Protein AF-0000000072287718 (afdb_homodimer)

Organism: Botryotinia fuckeliana (strain B05.10) (NCBI:txid332648)

Solvent-accessible surface area (backbone atoms only — not comparable to full-atom values): 17297 Å² total; per-residue (Å²): 125,79,60,79,65,53,86,58,70,44,76,49,76,48,61,24,37,40,43,53,68,58,64,73,67,54,82,69,90,56,57,77,85,40,38,37,75,44,53,31,34,44,82,78,57,66,29,34,33,38,36,44,34,65,40,42,79,43,76,41,54,32,36,38,43,50,22,68,64,34,40,34,38,42,48,35,29,39,71,37,45,47,89,37,48,47,69,42,90,62,14,73,76,39,35,41,75,29,60,56,93,84,52,44,49,35,39,29,16,33,69,66,63,24,22,49,46,35,33,41,52,57,39,44,86,75,65,41,81,69,51,65,86,58,38,34,26,34,37,26,50,54,28,33,65,90,62,58,79,85,70,55,34,41,22,34,36,66,26,57,81,60,98,126,82,60,80,66,55,86,58,70,45,77,49,76,48,60,23,38,40,43,52,65,58,64,72,67,53,81,70,91,59,57,78,85,41,40,38,75,43,52,31,34,43,84,78,58,65,30,35,33,39,37,43,33,65,40,43,78,42,78,40,54,32,35,38,43,50,21,68,64,35,41,33,39,41,48,35,28,38,70,37,46,47,90,38,48,45,69,42,91,61,15,72,76,42,36,41,74,28,64,57,93,85,51,45,49,36,39,29,15,35,68,64,62,26,22,50,47,36,32,41,53,58,40,47,87,76,64,42,81,68,49,64,88,58,36,35,26,34,38,25,49,52,29,34,62,90,62,56,82,84,70,55,33,43,22,35,38,67,26,57,80,62,97

Secondary structure (DSSP, 8-state):
-------S-EEEEEEEEEPPTHHHH------GGG-EEEEEE-SSSS-EEEEEESS-TTTSPEEEE-SHHHHHHT--EE--BGGGEEE-TTTTTTEEEE--TT--SEEEEETTT--EEEEE---HHHH-S--GGG-BEEEEGGGBTT--GGG--EEEE-HHHH-/-------S-EEEEEEEEEPPTHHHH------GGG-EEEEEE-SSSS-EEEEEESS-TTTSPEEEE-SHHHHHHT--EE--BGGGEEE-TTTTTTEEEE--TT--SEEEEETTT--EEEEE---HHHH-TT-GGG-BEEEEGGGBTT--GGG--EEEE-HHHH-

Sequence (326 aa):
MLPPAQAESKTVTHTYKPFSGEFFGRVEETSDEERTTHEGGCHCGAVTFTVTLKWPFPKYTVNSCTCSICTHNGYLLVYPMRQDVKFSGDSEENMGSYKWRHKVADHRFCKTCGSSIMIDLRRPEIFGETDPRKDMVGINVRNFKNIDLDALSYTYFDGKNLIMLPPAQAESKTVTHTYKPFSGEFFGRVEETSDEERTTHEGGCHCGAVTFTVTLKWPFPKYTVNSCTCSICTHNGYLLVYPMRQDVKFSGDSEENMGSYKWRHKVADHRFCKTCGSSIMIDLRRPEIFGETDPRKDMVGINVRNFKNIDLDALSYTYFDGKNLI

Structure (mmCIF, N/CA/C/O backbone):
data_AF-0000000072287718-model_v1
#
loop_
_entity.id
_entity.type
_entity.pdbx_description
1 polymer 'CENP-V/GFA domain-containing protein'
#
loop_
_atom_site.group_PDB
_atom_site.id
_atom_site.type_symbol
_atom_site.label_atom_id
_atom_site.label_alt_id
_atom_site.label_comp_id
_atom_site.label_asym_id
_atom_site.label_entity_id
_atom_site.label_seq_id
_atom_site.pdbx_PDB_ins_code
_atom_site.Cartn_x
_atom_site.Cartn_y
_atom_site.Cartn_z
_atom_site.occupancy
_atom_site.B_iso_or_equiv
_atom_site.auth_seq_id
_atom_site.auth_comp_id
_atom_site.auth_asym_id
_atom_site.auth_atom_id
_atom_site.pdbx_PDB_model_num
ATOM 1 N N . MET A 1 1 ? -19.531 18.672 3.395 1 34.91 1 MET A N 1
ATOM 2 C CA . MET A 1 1 ? -19.812 18.281 4.773 1 34.91 1 MET A CA 1
ATOM 3 C C . MET A 1 1 ? -18.953 17.094 5.188 1 34.91 1 MET A C 1
ATOM 5 O O . MET A 1 1 ? -18.75 16.172 4.391 1 34.91 1 MET A O 1
ATOM 9 N N . LEU A 1 2 ? -18.188 17.359 6.203 1 45.94 2 LEU A N 1
ATOM 10 C CA . LEU A 1 2 ? -17.359 16.25 6.688 1 45.94 2 LEU A CA 1
ATOM 11 C C . LEU A 1 2 ? -18.219 15.023 6.984 1 45.94 2 LEU A C 1
ATOM 13 O O . LEU A 1 2 ? -19.344 15.148 7.465 1 45.94 2 LEU A O 1
ATOM 17 N N . PRO A 1 3 ? -17.969 13.977 6.379 1 51.38 3 PRO A N 1
ATOM 18 C CA . PRO A 1 3 ? -18.797 12.805 6.617 1 51.38 3 PRO A CA 1
ATOM 19 C C . PRO A 1 3 ? -19.062 12.547 8.102 1 51.38 3 PRO A C 1
ATOM 21 O O . PRO A 1 3 ? -18.266 12.969 8.945 1 51.38 3 PRO A O 1
ATOM 24 N N . PRO A 1 4 ? -20.297 12.117 8.375 1 51.38 4 PRO A N 1
ATOM 25 C CA . PRO A 1 4 ? -20.625 11.805 9.766 1 51.38 4 PRO A CA 1
ATOM 26 C C . PRO A 1 4 ? -19.578 10.93 10.445 1 51.38 4 PRO A C 1
ATOM 28 O O . PRO A 1 4 ? -18.906 10.133 9.773 1 51.38 4 PRO A O 1
ATOM 31 N N . ALA A 1 5 ? -19.25 11.359 11.703 1 54.03 5 ALA A N 1
ATOM 32 C CA . ALA A 1 5 ? -18.281 10.703 12.586 1 54.03 5 ALA A CA 1
ATOM 33 C C . ALA A 1 5 ? -18.594 9.211 12.719 1 54.03 5 ALA A C 1
ATOM 35 O O . ALA A 1 5 ? -19.75 8.82 12.836 1 54.03 5 ALA A O 1
ATOM 36 N N . GLN A 1 6 ? -17.828 8.297 12.227 1 61.12 6 GLN A N 1
ATOM 37 C CA . GLN A 1 6 ? -17.969 6.875 12.539 1 61.12 6 GLN A CA 1
ATOM 38 C C . GLN A 1 6 ? -17.969 6.641 14.047 1 61.12 6 GLN A C 1
ATOM 40 O O . GLN A 1 6 ? -17.141 7.203 14.766 1 61.12 6 GLN A O 1
ATOM 45 N N . ALA A 1 7 ? -19.047 6.16 14.648 1 60.97 7 ALA A N 1
ATOM 46 C CA . ALA A 1 7 ? -19.312 6.148 16.078 1 60.97 7 ALA A CA 1
ATOM 47 C C . ALA A 1 7 ? -18.625 4.969 16.766 1 60.97 7 ALA A C 1
ATOM 49 O O . ALA A 1 7 ? -18.375 5.004 17.969 1 60.97 7 ALA A O 1
ATOM 50 N N . GLU A 1 8 ? -18.297 3.949 15.961 1 74.88 8 GLU A N 1
ATOM 51 C CA . GLU A 1 8 ? -17.906 2.809 16.781 1 74.88 8 GLU A CA 1
ATOM 52 C C . GLU A 1 8 ? -16.516 2.316 16.406 1 74.88 8 GLU A C 1
ATOM 54 O O . GLU A 1 8 ? -16.094 2.451 15.258 1 74.88 8 GLU A O 1
ATOM 59 N N . SER A 1 9 ? -15.898 1.774 17.453 1 79.19 9 SER A N 1
ATOM 60 C CA . SER A 1 9 ? -14.594 1.151 17.266 1 79.19 9 SER A CA 1
ATOM 61 C C . SER A 1 9 ? -14.719 -0.202 16.578 1 79.19 9 SER A C 1
ATOM 63 O O . SER A 1 9 ? -15.773 -0.834 16.625 1 79.19 9 SER A O 1
ATOM 65 N N . LYS A 1 10 ? -13.742 -0.471 15.766 1 79.62 10 LYS A N 1
ATOM 66 C CA . LYS A 1 10 ? -13.664 -1.759 15.086 1 79.62 10 LYS A CA 1
ATOM 67 C C . LYS A 1 10 ? -12.398 -2.512 15.477 1 79.62 10 LYS A C 1
ATOM 69 O O . LYS A 1 10 ? -11.32 -1.919 15.57 1 79.62 10 LYS A O 1
ATOM 74 N N . THR A 1 11 ? -12.617 -3.807 15.859 1 82.62 11 THR A N 1
ATOM 75 C CA . THR A 1 11 ? -11.461 -4.637 16.172 1 82.62 11 THR A CA 1
ATOM 76 C C . THR A 1 11 ? -11.25 -5.699 15.094 1 82.62 11 THR A C 1
ATOM 78 O O . THR A 1 11 ? -12.188 -6.418 14.734 1 82.62 11 THR A O 1
ATOM 81 N N . VAL A 1 12 ? -10.039 -5.637 14.531 1 79.25 12 VAL A N 1
ATOM 82 C CA . VAL A 1 12 ? -9.68 -6.598 13.5 1 79.25 12 VAL A CA 1
ATOM 83 C C . VAL A 1 12 ? -8.547 -7.492 14 1 79.25 12 VAL A C 1
ATOM 85 O O . VAL A 1 12 ? -7.523 -7 14.477 1 79.25 12 VAL A O 1
ATOM 88 N N . THR A 1 13 ? -8.82 -8.812 13.977 1 82.38 13 THR A N 1
ATOM 89 C CA . THR A 1 13 ? -7.812 -9.789 14.359 1 82.38 13 THR A CA 1
ATOM 90 C C . THR A 1 13 ? -7.453 -10.695 13.18 1 82.38 13 THR A C 1
ATOM 92 O O . THR A 1 13 ? -8.336 -11.266 12.547 1 82.38 13 THR A O 1
ATOM 95 N N . HIS A 1 14 ? -6.176 -10.609 12.859 1 80.69 14 HIS A N 1
ATOM 96 C CA . HIS A 1 14 ? -5.68 -11.539 11.844 1 80.69 14 HIS A CA 1
ATOM 97 C C . HIS A 1 14 ? -4.645 -12.492 12.43 1 80.69 14 HIS A C 1
ATOM 99 O O . HIS A 1 14 ? -3.754 -12.07 13.172 1 80.69 14 HIS A O 1
ATOM 105 N N . THR A 1 15 ? -4.855 -13.727 12.133 1 83.94 15 THR A N 1
ATOM 106 C CA . THR A 1 15 ? -3.84 -14.727 12.43 1 83.94 15 THR A CA 1
ATOM 107 C C . THR A 1 15 ? -3.064 -15.102 11.172 1 83.94 15 THR A C 1
ATOM 109 O O . THR A 1 15 ? -3.656 -15.508 10.172 1 83.94 15 THR A O 1
ATOM 112 N N . TYR A 1 16 ? -1.811 -14.883 11.305 1 84.62 16 TYR A N 1
ATOM 113 C CA . TYR A 1 16 ? -0.929 -15.172 10.18 1 84.62 16 TYR A CA 1
ATOM 114 C C . TYR A 1 16 ? -0.222 -16.5 10.367 1 84.62 16 TYR A C 1
ATOM 116 O O . TYR A 1 16 ? 0.415 -16.734 11.398 1 84.62 16 TYR A O 1
ATOM 124 N N . LYS A 1 17 ? -0.341 -17.328 9.367 1 81.81 17 LYS A N 1
ATOM 125 C CA . LYS A 1 17 ? 0.474 -18.547 9.312 1 81.81 17 LYS A CA 1
ATOM 126 C C . LYS A 1 17 ? 1.801 -18.281 8.609 1 81.81 17 LYS A C 1
ATOM 128 O O . LYS A 1 17 ? 1.906 -17.359 7.793 1 81.81 17 LYS A O 1
ATOM 133 N N . PRO A 1 18 ? 2.797 -19 9.062 1 81.69 18 PRO A N 1
ATOM 134 C CA . PRO A 1 18 ? 4.062 -18.828 8.352 1 81.69 18 PRO A CA 1
ATOM 135 C C . PRO A 1 18 ? 3.957 -19.156 6.863 1 81.69 18 PRO A C 1
ATOM 137 O O . PRO A 1 18 ? 3.258 -20.094 6.488 1 81.69 18 PRO A O 1
ATOM 140 N N . PHE A 1 19 ? 4.547 -18.234 6.18 1 81.44 19 PHE A N 1
ATOM 141 C CA . PHE A 1 19 ? 4.621 -18.516 4.75 1 81.44 19 PHE A CA 1
ATOM 142 C C . PHE A 1 19 ? 5.598 -19.641 4.465 1 81.44 19 PHE A C 1
ATOM 144 O O . PHE A 1 19 ? 6.715 -19.656 4.988 1 81.44 19 PHE A O 1
ATOM 151 N N . SER A 1 20 ? 5.07 -20.672 3.836 1 70.44 20 SER A N 1
ATOM 152 C CA . SER A 1 20 ? 5.93 -21.812 3.523 1 70.44 20 SER A CA 1
ATOM 153 C C . SER A 1 20 ? 6.527 -21.688 2.127 1 70.44 20 SER A C 1
ATOM 155 O O . SER A 1 20 ? 5.809 -21.406 1.161 1 70.44 20 SER A O 1
ATOM 157 N N . GLY A 1 21 ? 7.809 -21.703 2.059 1 63.12 21 GLY A N 1
ATOM 158 C CA . GLY A 1 21 ? 8.484 -21.734 0.771 1 63.12 21 GLY A CA 1
ATOM 159 C C . GLY A 1 21 ? 7.965 -22.828 -0.142 1 63.12 21 GLY A C 1
ATOM 160 O O . GLY A 1 21 ? 8.156 -22.781 -1.358 1 63.12 21 GLY A O 1
ATOM 161 N N . GLU A 1 22 ? 7.383 -23.859 0.525 1 60.88 22 GLU A N 1
ATOM 162 C CA . GLU A 1 22 ? 6.82 -24.953 -0.259 1 60.88 22 GLU A CA 1
ATOM 163 C C . GLU A 1 22 ? 5.723 -24.453 -1.197 1 60.88 22 GLU A C 1
ATOM 165 O O . GLU A 1 22 ? 5.422 -25.094 -2.205 1 60.88 22 GLU A O 1
ATOM 170 N N . PHE A 1 23 ? 5.309 -23.297 -0.875 1 63 23 PHE A N 1
ATOM 171 C CA . PHE A 1 23 ? 4.289 -22.688 -1.725 1 63 23 PHE A CA 1
ATOM 172 C C . PHE A 1 23 ? 4.797 -22.547 -3.154 1 63 23 PHE A C 1
ATOM 174 O O . PHE A 1 23 ? 4.047 -22.75 -4.109 1 63 23 PHE A O 1
ATOM 181 N N . PHE A 1 24 ? 6.035 -22.188 -3.25 1 64.31 24 PHE A N 1
ATOM 182 C CA . PHE A 1 24 ? 6.609 -21.969 -4.574 1 64.31 24 PHE A CA 1
ATOM 183 C C . PHE A 1 24 ? 7.035 -23.297 -5.191 1 64.31 24 PHE A C 1
ATOM 185 O O . PHE A 1 24 ? 7.27 -23.391 -6.398 1 64.31 24 PHE A O 1
ATOM 192 N N . GLY A 1 25 ? 7.137 -24.266 -4.332 1 58.22 25 GLY A N 1
ATOM 193 C CA . GLY A 1 25 ? 7.699 -25.516 -4.816 1 58.22 25 GLY A CA 1
ATOM 194 C C . GLY A 1 25 ? 6.641 -26.547 -5.199 1 58.22 25 GLY A C 1
ATOM 195 O O . GLY A 1 25 ? 6.934 -27.531 -5.883 1 58.22 25 GLY A O 1
ATOM 196 N N . ARG A 1 26 ? 5.445 -26.406 -4.676 1 56.19 26 ARG A N 1
ATOM 197 C CA . ARG A 1 26 ? 4.5 -27.484 -4.914 1 56.19 26 ARG A CA 1
ATOM 198 C C . ARG A 1 26 ? 3.43 -27.078 -5.918 1 56.19 26 ARG A C 1
ATOM 200 O O . ARG A 1 26 ? 2.746 -26.062 -5.723 1 56.19 26 ARG A O 1
ATOM 207 N N . VAL A 1 27 ? 3.635 -27.609 -7.137 1 57.69 27 VAL A N 1
ATOM 208 C CA . VAL A 1 27 ? 2.537 -27.484 -8.094 1 57.69 27 VAL A CA 1
ATOM 209 C C . VAL A 1 27 ? 1.391 -28.406 -7.676 1 57.69 27 VAL A C 1
ATOM 211 O O . VAL A 1 27 ? 1.556 -29.625 -7.617 1 57.69 27 VAL A O 1
ATOM 214 N N . GLU A 1 28 ? 0.503 -27.922 -6.922 1 60.56 28 GLU A N 1
ATOM 215 C CA . GLU A 1 28 ? -0.659 -28.734 -6.59 1 60.56 28 GLU A CA 1
ATOM 216 C C . GLU A 1 28 ? -1.701 -28.688 -7.707 1 60.56 28 GLU A C 1
ATOM 218 O O . GLU A 1 28 ? -1.986 -27.625 -8.258 1 60.56 28 GLU A O 1
ATOM 223 N N . GLU A 1 29 ? -1.98 -29.844 -8.211 1 68.25 29 GLU A N 1
ATOM 224 C CA . GLU A 1 29 ? -3.096 -29.938 -9.148 1 68.25 29 GLU A CA 1
ATOM 225 C C . GLU A 1 29 ? -4.422 -29.609 -8.469 1 68.25 29 GLU A C 1
ATOM 227 O O . GLU A 1 29 ? -4.707 -30.125 -7.383 1 68.25 29 GLU A O 1
ATOM 232 N N . THR A 1 30 ? -4.941 -28.484 -8.859 1 76.94 30 THR A N 1
ATOM 233 C CA . THR A 1 30 ? -6.242 -28.109 -8.312 1 76.94 30 THR A CA 1
ATOM 234 C C . THR A 1 30 ? -7.336 -28.297 -9.359 1 76.94 30 THR A C 1
ATOM 236 O O . THR A 1 30 ? -7.09 -28.125 -10.562 1 76.94 30 THR A O 1
ATOM 239 N N . SER A 1 31 ? -8.492 -28.828 -8.922 1 82.38 31 SER A N 1
ATOM 240 C CA . SER A 1 31 ? -9.617 -29.047 -9.82 1 82.38 31 SER A CA 1
ATOM 241 C C . SER A 1 31 ? -10.117 -27.719 -10.406 1 82.38 31 SER A C 1
ATOM 243 O O . SER A 1 31 ? -9.961 -26.672 -9.789 1 82.38 31 SER A O 1
ATOM 245 N N . ASP A 1 32 ? -10.625 -27.844 -11.594 1 85.38 32 ASP A N 1
ATOM 246 C CA . ASP A 1 32 ? -11.195 -26.688 -12.266 1 85.38 32 ASP A CA 1
ATOM 247 C C . ASP A 1 32 ? -12.297 -26.047 -11.422 1 85.38 32 ASP A C 1
ATOM 249 O O . ASP A 1 32 ? -12.477 -24.828 -11.445 1 85.38 32 ASP A O 1
ATOM 253 N N . GLU A 1 33 ? -12.938 -26.891 -10.609 1 87.56 33 GLU A N 1
ATOM 254 C CA . GLU A 1 33 ? -14.07 -26.422 -9.82 1 87.56 33 GLU A CA 1
ATOM 255 C C . GLU A 1 33 ? -13.609 -25.516 -8.68 1 87.56 33 GLU A C 1
ATOM 257 O O . GLU A 1 33 ? -14.367 -24.672 -8.211 1 87.56 33 GLU A O 1
ATOM 262 N N . GLU A 1 34 ? -12.398 -25.672 -8.328 1 91.62 34 GLU A N 1
ATOM 263 C CA . GLU A 1 34 ? -11.891 -24.906 -7.191 1 91.62 34 GLU A CA 1
ATOM 264 C C . GLU A 1 34 ? -11.266 -23.578 -7.645 1 91.62 34 GLU A C 1
ATOM 266 O O . GLU A 1 34 ? -11.039 -22.688 -6.832 1 91.62 34 GLU A O 1
ATOM 271 N N . ARG A 1 35 ? -11.047 -23.516 -8.898 1 94 35 ARG A N 1
ATOM 272 C CA . ARG A 1 35 ? -10.375 -22.312 -9.406 1 94 35 ARG A CA 1
ATOM 273 C C . ARG A 1 35 ? -11.336 -21.141 -9.492 1 94 35 ARG A C 1
ATOM 275 O O . ARG A 1 35 ? -12.523 -21.312 -9.758 1 94 35 ARG A O 1
ATOM 282 N N . THR A 1 36 ? -10.883 -19.953 -9.195 1 96.19 36 THR A N 1
ATOM 283 C CA . THR A 1 36 ? -11.68 -18.734 -9.281 1 96.19 36 THR A CA 1
ATOM 284 C C . THR A 1 36 ? -10.953 -17.656 -10.086 1 96.19 36 THR A C 1
ATOM 286 O O . THR A 1 36 ? -9.734 -17.5 -9.953 1 96.19 36 THR A O 1
ATOM 289 N N . THR A 1 37 ? -11.75 -17.031 -10.93 1 97.69 37 THR A N 1
ATOM 290 C CA . THR A 1 37 ? -11.195 -15.938 -11.734 1 97.69 37 THR A CA 1
ATOM 291 C C . THR A 1 37 ? -11.648 -14.586 -11.195 1 97.69 37 THR A C 1
ATOM 293 O O . THR A 1 37 ? -12.828 -14.398 -10.867 1 97.69 37 THR A O 1
ATOM 296 N N . HIS A 1 38 ? -10.719 -13.656 -11.078 1 98.5 38 HIS A N 1
ATOM 297 C CA . HIS A 1 38 ? -10.961 -12.32 -10.562 1 98.5 38 HIS A CA 1
ATOM 298 C C . HIS A 1 38 ? -10.547 -11.25 -11.57 1 98.5 38 HIS A C 1
ATOM 300 O O . HIS A 1 38 ? -9.555 -11.414 -12.273 1 98.5 38 HIS A O 1
ATOM 306 N N . GLU A 1 39 ? -11.344 -10.234 -11.609 1 98.75 39 GLU A N 1
ATOM 307 C CA . GLU A 1 39 ? -10.938 -9.023 -12.328 1 98.75 39 GLU A CA 1
ATOM 308 C C . GLU A 1 39 ? -10.211 -8.055 -11.406 1 98.75 39 GLU A C 1
ATOM 310 O O . GLU A 1 39 ? -10.484 -8.008 -10.203 1 98.75 39 GLU A O 1
ATOM 315 N N . GLY A 1 40 ? -9.289 -7.34 -12.055 1 98.75 40 GLY A N 1
ATOM 316 C CA . GLY A 1 40 ? -8.578 -6.328 -11.289 1 98.75 40 GLY A CA 1
ATOM 317 C C . GLY A 1 40 ? -7.934 -5.266 -12.156 1 98.75 40 GLY A C 1
ATOM 318 O O . GLY A 1 40 ? -8.07 -5.293 -13.383 1 98.75 40 GLY A O 1
ATOM 319 N N . GLY A 1 41 ? -7.27 -4.32 -11.461 1 98.75 41 GLY A N 1
ATOM 320 C CA . GLY A 1 41 ? -6.578 -3.221 -12.117 1 98.75 41 GLY A CA 1
ATOM 321 C C . GLY A 1 41 ? -6.184 -2.107 -11.164 1 98.75 41 GLY A C 1
ATOM 322 O O . GLY A 1 41 ? -6.586 -2.113 -10 1 98.75 41 GLY A O 1
ATOM 323 N N . CYS A 1 42 ? -5.402 -1.209 -11.742 1 98.69 42 CYS A N 1
ATOM 324 C CA . CYS A 1 42 ? -4.992 -0.058 -10.945 1 98.69 42 CYS A CA 1
ATOM 325 C C . CYS A 1 42 ? -6.168 0.884 -10.703 1 98.69 42 CYS A C 1
ATOM 327 O O . CYS A 1 42 ? -7.289 0.61 -11.141 1 98.69 42 CYS A O 1
ATOM 329 N N . HIS A 1 43 ? -5.965 1.975 -10.016 1 97.81 43 HIS A N 1
ATOM 330 C CA . HIS A 1 43 ? -7.043 2.877 -9.633 1 97.81 43 HIS A CA 1
ATOM 331 C C . HIS A 1 43 ? -7.539 3.68 -10.828 1 97.81 43 HIS A C 1
ATOM 333 O O . HIS A 1 43 ? -8.742 3.904 -10.977 1 97.81 43 HIS A O 1
ATOM 339 N N . CYS A 1 44 ? -6.656 4.16 -11.727 1 97.44 44 CYS A N 1
ATOM 340 C CA . CYS A 1 44 ? -7.02 5.07 -12.805 1 97.44 44 CYS A CA 1
ATOM 341 C C . CYS A 1 44 ? -7.586 4.305 -13.992 1 97.44 44 CYS A C 1
ATOM 343 O O . CYS A 1 44 ? -8.164 4.902 -14.906 1 97.44 44 CYS A O 1
ATOM 345 N N . GLY A 1 45 ? -7.344 3.039 -14.023 1 98 45 GLY A N 1
ATOM 346 C CA . GLY A 1 45 ? -7.895 2.229 -15.102 1 98 45 GLY A CA 1
ATOM 347 C C . GLY A 1 45 ? -6.914 1.99 -16.234 1 98 45 GLY A C 1
ATOM 348 O O . GLY A 1 45 ? -7.211 1.249 -17.172 1 98 45 GLY A O 1
ATOM 349 N N . ALA A 1 46 ? -5.723 2.523 -16.141 1 98.5 46 ALA A N 1
ATOM 350 C CA . ALA A 1 46 ? -4.727 2.346 -17.188 1 98.5 46 ALA A CA 1
ATOM 351 C C . ALA A 1 46 ? -4.195 0.917 -17.203 1 98.5 46 ALA A C 1
ATOM 353 O O . ALA A 1 46 ? -3.703 0.443 -18.234 1 98.5 46 ALA A O 1
ATOM 354 N N . VAL A 1 47 ? -4.234 0.216 -16.125 1 98.88 47 VAL A N 1
ATOM 355 C CA . VAL A 1 47 ? -3.846 -1.186 -16 1 98.88 47 VAL A CA 1
ATOM 356 C C . VAL A 1 47 ? -5.051 -2.021 -15.578 1 98.88 47 VAL A C 1
ATOM 358 O O . VAL A 1 47 ? -5.699 -1.721 -14.578 1 98.88 47 VAL A O 1
ATOM 361 N N . THR A 1 48 ? -5.379 -2.945 -16.359 1 98.88 48 THR A N 1
ATOM 362 C CA . THR A 1 48 ? -6.438 -3.896 -16.047 1 98.88 48 THR A CA 1
ATOM 363 C C . THR A 1 48 ? -5.992 -5.324 -16.328 1 98.88 48 THR A C 1
ATOM 365 O O . THR A 1 48 ? -5.18 -5.555 -17.234 1 98.88 48 THR A O 1
ATOM 368 N N . PHE A 1 49 ? -6.5 -6.27 -15.508 1 98.88 49 PHE A N 1
ATOM 369 C CA . PHE A 1 49 ? -6.113 -7.664 -15.695 1 98.88 49 PHE A CA 1
ATOM 370 C C . PHE A 1 49 ? -7.191 -8.602 -15.172 1 98.88 49 PHE A C 1
ATOM 372 O O . PHE A 1 49 ? -8.125 -8.164 -14.492 1 98.88 49 PHE A O 1
ATOM 379 N N . THR A 1 50 ? -7.109 -9.836 -15.602 1 98.81 50 THR A N 1
ATOM 380 C CA . THR A 1 50 ? -7.805 -10.961 -14.984 1 98.81 50 THR A CA 1
ATOM 381 C C . THR A 1 50 ? -6.809 -11.977 -14.43 1 98.81 50 THR A C 1
ATOM 383 O O . THR A 1 50 ? -5.723 -12.156 -14.992 1 98.81 50 THR A O 1
ATOM 386 N N . VAL A 1 51 ? -7.164 -12.594 -13.336 1 98.31 51 VAL A N 1
ATOM 387 C CA . VAL A 1 51 ? -6.297 -13.594 -12.719 1 98.31 51 VAL A CA 1
ATOM 388 C C . VAL A 1 51 ? -7.133 -14.781 -12.258 1 98.31 51 VAL A C 1
ATOM 390 O O . VAL A 1 51 ? -8.195 -14.609 -11.656 1 98.31 51 VAL A O 1
ATOM 393 N N . THR A 1 52 ? -6.617 -15.922 -12.586 1 96.88 52 THR A N 1
ATOM 394 C CA . THR A 1 52 ? -7.23 -17.156 -12.094 1 96.88 52 THR A CA 1
ATOM 395 C C . THR A 1 52 ? -6.391 -17.766 -10.977 1 96.88 52 THR A C 1
ATOM 397 O O . THR A 1 52 ? -5.211 -18.062 -11.164 1 96.88 52 THR A O 1
ATOM 400 N N . LEU A 1 53 ? -7.035 -17.953 -9.844 1 95.69 53 LEU A N 1
ATOM 401 C CA . LEU A 1 53 ? -6.391 -18.562 -8.688 1 95.69 53 LEU A CA 1
ATOM 402 C C . LEU A 1 53 ? -6.805 -20.031 -8.555 1 95.69 53 LEU A C 1
ATOM 404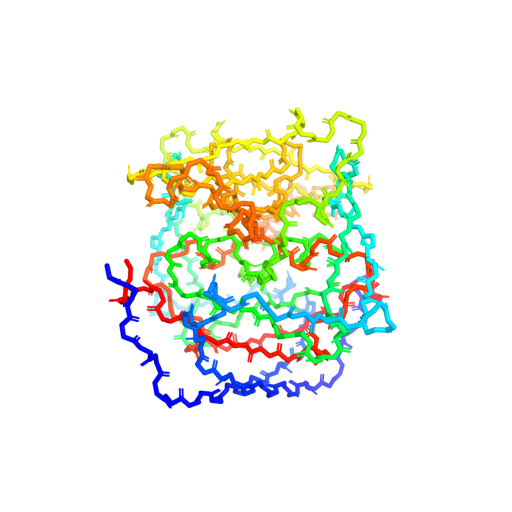 O O . LEU A 1 53 ? -7.934 -20.391 -8.891 1 95.69 53 LEU A O 1
ATOM 408 N N . LYS A 1 54 ? -5.945 -20.766 -7.957 1 91.5 54 LYS A N 1
ATOM 409 C CA . LYS A 1 54 ? -6.164 -22.203 -7.863 1 91.5 54 LYS A CA 1
ATOM 410 C C . LYS A 1 54 ? -7.199 -22.531 -6.793 1 91.5 54 LYS A C 1
ATOM 412 O O . LYS A 1 54 ? -7.754 -23.641 -6.777 1 91.5 54 LYS A O 1
ATOM 417 N N . TRP A 1 55 ? -7.441 -21.562 -5.844 1 92 55 TRP A N 1
ATOM 418 C CA . TRP A 1 55 ? -8.453 -21.703 -4.805 1 92 55 TRP A CA 1
ATOM 419 C C . TRP A 1 55 ? -9.219 -20.391 -4.621 1 92 55 TRP A C 1
ATOM 421 O O . TRP A 1 55 ? -8.711 -19.312 -4.957 1 92 55 TRP A O 1
ATOM 431 N N . PRO A 1 56 ? -10.453 -20.578 -4.051 1 94.69 56 PRO A N 1
ATOM 432 C CA . PRO A 1 56 ? -11.156 -19.344 -3.678 1 94.69 56 PRO A CA 1
ATOM 433 C C . PRO A 1 56 ? -10.633 -18.734 -2.377 1 94.69 56 PRO A C 1
ATOM 435 O O . PRO A 1 56 ? -10.008 -19.438 -1.572 1 94.69 56 PRO A O 1
ATOM 438 N N . PHE A 1 57 ? -10.883 -17.484 -2.275 1 94.88 57 PHE A N 1
ATOM 439 C CA . PHE A 1 57 ? -10.711 -16.891 -0.959 1 94.88 57 PHE A CA 1
ATOM 440 C C . PHE A 1 57 ? -11.781 -17.391 0.008 1 94.88 57 PHE A C 1
ATOM 442 O O . PHE A 1 57 ? -12.914 -17.641 -0.393 1 94.88 57 PHE A O 1
ATOM 449 N N . PRO A 1 58 ? -11.516 -17.625 1.274 1 94.44 58 PRO A N 1
ATOM 450 C CA . PRO A 1 58 ? -10.227 -17.375 1.92 1 94.44 58 PRO A CA 1
ATOM 451 C C . PRO A 1 58 ? -9.32 -18.594 1.932 1 94.44 58 PRO A C 1
ATOM 453 O O . PRO A 1 58 ? -8.281 -18.594 2.602 1 94.44 58 PRO A O 1
ATOM 456 N N . LYS A 1 59 ? -9.648 -19.609 1.23 1 91.19 59 LYS A N 1
ATOM 457 C CA . LYS A 1 59 ? -8.781 -20.781 1.152 1 91.19 59 LYS A CA 1
ATOM 458 C C . LYS A 1 59 ? -7.414 -20.422 0.584 1 91.19 59 LYS A C 1
ATOM 460 O O . LYS A 1 59 ? -6.387 -20.906 1.056 1 91.19 59 LYS A O 1
ATOM 465 N N . TYR A 1 60 ? -7.5 -19.625 -0.475 1 93.12 60 TYR A N 1
ATOM 466 C CA . TYR A 1 60 ? -6.238 -19.062 -0.945 1 93.12 60 TYR A CA 1
ATOM 467 C C . TYR A 1 60 ? -5.723 -18 0.019 1 93.12 60 TYR A C 1
ATOM 469 O O . TYR A 1 60 ? -6.336 -16.938 0.172 1 93.12 60 TYR A O 1
ATOM 477 N N . THR A 1 61 ? -4.598 -18.203 0.583 1 92.88 61 THR A N 1
ATOM 478 C CA . THR A 1 61 ? -4.07 -17.266 1.563 1 92.88 61 THR A CA 1
ATOM 479 C C . THR A 1 61 ? -3.312 -16.141 0.873 1 92.88 61 THR A C 1
ATOM 481 O O . THR A 1 61 ? -2.705 -16.344 -0.18 1 92.88 61 THR A O 1
ATOM 484 N N . VAL A 1 62 ? -3.377 -15.016 1.468 1 95.81 62 VAL A N 1
ATOM 485 C CA . VAL A 1 62 ? -2.695 -13.812 1 1 95.81 62 VAL A CA 1
ATOM 486 C C . VAL A 1 62 ? -1.453 -13.562 1.851 1 95.81 62 VAL A C 1
ATOM 488 O O . VAL A 1 62 ? -1.527 -13.547 3.082 1 95.81 62 VAL A O 1
ATOM 491 N N . ASN A 1 63 ? -0.375 -13.32 1.197 1 94.12 63 ASN A N 1
ATOM 492 C CA . ASN A 1 63 ? 0.881 -13.195 1.928 1 94.12 63 ASN A CA 1
ATOM 493 C C . ASN A 1 63 ? 1.2 -11.734 2.244 1 94.12 63 ASN A C 1
ATOM 495 O O . ASN A 1 63 ? 1.132 -10.875 1.363 1 94.12 63 ASN A O 1
ATOM 499 N N . SER A 1 64 ? 1.517 -11.523 3.479 1 94.06 64 SER A N 1
ATOM 500 C CA . SER A 1 64 ? 2.072 -10.258 3.945 1 94.06 64 SER A CA 1
ATOM 501 C C . SER A 1 64 ? 3.543 -10.406 4.316 1 94.06 64 SER A C 1
ATOM 503 O O . SER A 1 64 ? 3.879 -11.086 5.289 1 94.06 64 SER A O 1
ATOM 505 N N . CYS A 1 65 ? 4.363 -9.781 3.615 1 91.81 65 CYS A N 1
ATOM 506 C CA . CYS A 1 65 ? 5.805 -9.844 3.816 1 91.81 65 CYS A CA 1
ATOM 507 C C . CYS A 1 65 ? 6.324 -8.562 4.449 1 91.81 65 CYS A C 1
ATOM 509 O O . CYS A 1 65 ? 5.848 -7.469 4.125 1 91.81 65 CYS A O 1
ATOM 511 N N . THR A 1 66 ? 7.441 -8.641 5.23 1 90.38 66 THR A N 1
ATOM 512 C CA . THR A 1 66 ? 7.918 -7.457 5.938 1 90.38 66 THR A CA 1
ATOM 513 C C . THR A 1 66 ? 9.219 -6.941 5.32 1 90.38 66 THR A C 1
ATOM 515 O O . THR A 1 66 ? 9.914 -6.121 5.918 1 90.38 66 THR A O 1
ATOM 518 N N . CYS A 1 67 ? 9.57 -7.465 4.184 1 92.12 67 CYS A N 1
ATOM 519 C CA . CYS A 1 67 ? 10.758 -6.867 3.58 1 92.12 67 CYS A CA 1
ATOM 520 C C . CYS A 1 67 ? 10.5 -5.41 3.205 1 92.12 67 CYS A C 1
ATOM 522 O O . CYS A 1 67 ? 9.359 -4.953 3.209 1 92.12 67 CYS A O 1
ATOM 524 N N . SER A 1 68 ? 11.5 -4.68 2.926 1 93.94 68 SER A N 1
ATOM 525 C CA . SER A 1 68 ? 11.398 -3.23 2.777 1 93.94 68 SER A CA 1
ATOM 526 C C . SER A 1 68 ? 10.445 -2.857 1.647 1 93.94 68 SER A C 1
ATOM 528 O O . SER A 1 68 ? 9.523 -2.062 1.843 1 93.94 68 SER A O 1
ATOM 530 N N . ILE A 1 69 ? 10.555 -3.445 0.475 1 94.69 69 ILE A N 1
ATOM 531 C CA . ILE A 1 69 ? 9.75 -3.016 -0.665 1 94.69 69 ILE A CA 1
ATOM 532 C C . ILE A 1 69 ? 8.297 -3.432 -0.456 1 94.69 69 ILE A C 1
ATOM 534 O O . ILE A 1 69 ? 7.379 -2.715 -0.854 1 94.69 69 ILE A O 1
ATOM 538 N N . CYS A 1 70 ? 8.047 -4.551 0.172 1 95.56 70 CYS A N 1
ATOM 539 C CA . CYS A 1 70 ? 6.68 -4.965 0.458 1 95.56 70 CYS A CA 1
ATOM 540 C C . CYS A 1 70 ? 6.02 -4.012 1.447 1 95.56 70 CYS A C 1
ATOM 542 O O . CYS A 1 70 ? 4.824 -3.727 1.336 1 95.56 70 CYS A O 1
ATOM 544 N N . THR A 1 71 ? 6.836 -3.596 2.406 1 96.12 71 THR A N 1
ATOM 545 C CA . THR A 1 71 ? 6.32 -2.633 3.371 1 96.12 71 THR A CA 1
ATOM 546 C C . THR A 1 71 ? 6.012 -1.301 2.693 1 96.12 71 THR A C 1
ATOM 548 O O . THR A 1 71 ? 4.914 -0.761 2.844 1 96.12 71 THR A O 1
ATOM 551 N N . HIS A 1 72 ? 6.914 -0.79 1.893 1 97.69 72 HIS A N 1
ATOM 552 C CA . HIS A 1 72 ? 6.742 0.488 1.21 1 97.69 72 HIS A CA 1
ATOM 553 C C . HIS A 1 72 ? 5.512 0.473 0.312 1 97.69 72 HIS A C 1
ATOM 555 O O . HIS A 1 72 ? 4.73 1.429 0.302 1 97.69 72 HIS A O 1
ATOM 561 N N . ASN A 1 73 ? 5.328 -0.617 -0.378 1 97.5 73 ASN A N 1
ATOM 562 C CA . ASN A 1 73 ? 4.297 -0.639 -1.411 1 97.5 73 ASN A CA 1
ATOM 563 C C . ASN A 1 73 ? 2.988 -1.218 -0.884 1 97.5 73 ASN A C 1
ATOM 565 O O . ASN A 1 73 ? 1.994 -1.277 -1.609 1 97.5 73 ASN A O 1
ATOM 569 N N . GLY A 1 74 ? 2.996 -1.628 0.388 1 97.31 74 GLY A N 1
ATOM 570 C CA . GLY A 1 74 ? 1.783 -2.166 0.981 1 97.31 74 GLY A CA 1
ATOM 571 C C . GLY A 1 74 ? 1.297 -3.432 0.301 1 97.31 74 GLY A C 1
ATOM 572 O O . GLY A 1 74 ? 0.093 -3.617 0.11 1 97.31 74 GLY A O 1
ATOM 573 N N . TYR A 1 75 ? 2.188 -4.277 -0.017 1 97.81 75 TYR A N 1
ATOM 574 C CA . TYR A 1 75 ? 1.846 -5.48 -0.767 1 97.81 75 TYR A CA 1
ATOM 575 C C . TYR A 1 75 ? 1.03 -6.441 0.087 1 97.81 75 TYR A C 1
ATOM 577 O O . TYR A 1 75 ? 1.347 -6.664 1.259 1 97.81 75 TYR A O 1
ATOM 585 N N . LEU A 1 76 ? 0.023 -6.934 -0.47 1 97.88 76 LEU A N 1
ATOM 586 C CA . LEU A 1 76 ? -0.691 -8.156 -0.112 1 97.88 76 LEU A CA 1
ATOM 587 C C . LEU A 1 76 ? -0.788 -9.094 -1.307 1 97.88 76 LEU A C 1
ATOM 589 O O . LEU A 1 76 ? -1.537 -8.836 -2.25 1 97.88 76 LEU A O 1
ATOM 593 N N . LEU A 1 77 ? -0.057 -10.242 -1.206 1 96.94 77 LEU A N 1
ATOM 594 C CA . LEU A 1 77 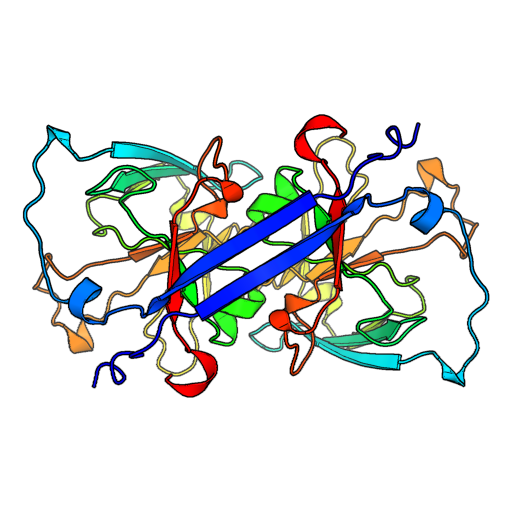? 0.277 -10.898 -2.467 1 96.94 77 LEU A CA 1
ATOM 595 C C . LEU A 1 77 ? -0.348 -12.289 -2.539 1 96.94 77 LEU A C 1
ATOM 597 O O . LEU A 1 77 ? -0.366 -13.016 -1.546 1 96.94 77 LEU A O 1
ATOM 601 N N . VAL A 1 78 ? -0.876 -12.594 -3.719 1 96.12 78 VAL A N 1
ATOM 602 C CA . VAL A 1 78 ? -1.109 -13.961 -4.164 1 96.12 78 VAL A CA 1
ATOM 603 C C . VAL A 1 78 ? -0.118 -14.32 -5.27 1 96.12 78 VAL A C 1
ATOM 605 O O . VAL A 1 78 ? 0.446 -13.438 -5.918 1 96.12 78 VAL A O 1
ATOM 608 N N . TYR A 1 79 ? 0.07 -15.648 -5.508 1 92.75 79 TYR A N 1
ATOM 609 C CA . TYR A 1 79 ? 1.144 -16.078 -6.398 1 92.75 79 TYR A CA 1
ATOM 610 C C . TYR A 1 79 ? 0.62 -17.031 -7.465 1 92.75 79 TYR A C 1
ATOM 612 O O . TYR A 1 79 ? 1.002 -18.203 -7.504 1 92.75 79 TYR A O 1
ATOM 620 N N . PRO A 1 80 ? -0.138 -16.531 -8.352 1 92.62 80 PRO A N 1
ATOM 621 C CA . PRO A 1 80 ? -0.554 -17.359 -9.492 1 92.62 80 PRO A CA 1
ATOM 622 C C . PRO A 1 80 ? 0.582 -17.609 -10.484 1 92.62 80 PRO A C 1
ATOM 624 O O . PRO A 1 80 ? 1.592 -16.906 -10.461 1 92.62 80 PRO A O 1
ATOM 627 N N . MET A 1 81 ? 0.369 -18.641 -11.273 1 89.12 81 MET A N 1
ATOM 628 C CA . MET A 1 81 ? 1.249 -18.797 -12.43 1 89.12 81 MET A CA 1
ATOM 629 C C . MET A 1 81 ? 1.073 -17.641 -13.398 1 89.12 81 MET A C 1
ATOM 631 O O . MET A 1 81 ? -0.039 -17.141 -13.594 1 89.12 81 MET A O 1
ATOM 635 N N . ARG A 1 82 ? 2.131 -17.312 -14.023 1 91.81 82 ARG A N 1
ATOM 636 C CA . ARG A 1 82 ? 2.096 -16.219 -14.992 1 91.81 82 ARG A CA 1
ATOM 637 C C . ARG A 1 82 ? 1.006 -16.453 -16.031 1 91.81 82 ARG A C 1
ATOM 639 O O . ARG A 1 82 ? 0.313 -15.508 -16.422 1 91.81 82 ARG A O 1
ATOM 646 N N . GLN A 1 83 ? 0.839 -17.672 -16.469 1 90.75 83 GLN A N 1
ATOM 647 C CA . GLN A 1 83 ? -0.12 -18 -17.531 1 90.75 83 GLN A CA 1
ATOM 648 C C . GLN A 1 83 ? -1.552 -17.75 -17.062 1 90.75 83 GLN A C 1
ATOM 650 O O . GLN A 1 83 ? -2.471 -17.672 -17.875 1 90.75 83 GLN A O 1
ATOM 655 N N . ASP A 1 84 ? -1.754 -17.672 -15.75 1 93.75 84 ASP A N 1
ATOM 656 C CA . ASP A 1 84 ? -3.092 -17.484 -15.195 1 93.75 84 ASP A CA 1
ATOM 657 C C . ASP A 1 84 ? -3.4 -16.016 -14.969 1 93.75 84 ASP A C 1
ATOM 659 O O . ASP A 1 84 ? -4.434 -15.664 -14.391 1 93.75 84 ASP A O 1
ATOM 663 N N . VAL A 1 85 ? -2.531 -15.156 -15.445 1 96.75 85 VAL A N 1
ATOM 664 C CA . VAL A 1 85 ? -2.721 -13.711 -15.375 1 96.75 85 VAL A CA 1
ATOM 665 C C . VAL A 1 85 ? -2.76 -13.133 -16.781 1 96.75 85 VAL A C 1
ATOM 667 O O . VAL A 1 85 ? -1.845 -13.352 -17.578 1 96.75 85 VAL A O 1
ATOM 670 N N . LYS A 1 86 ? -3.83 -12.391 -17.062 1 98.44 86 LYS A N 1
ATOM 671 C CA . LYS A 1 86 ? -3.982 -11.773 -18.375 1 98.44 86 LYS A CA 1
ATOM 672 C C . LYS A 1 86 ? -4.172 -10.266 -18.266 1 98.44 86 LYS A C 1
ATOM 674 O O . LYS A 1 86 ? -5.164 -9.797 -17.703 1 98.44 86 LYS A O 1
ATOM 679 N N . PHE A 1 87 ? -3.27 -9.547 -18.844 1 98.62 87 PHE A N 1
ATOM 680 C CA . PHE A 1 87 ? -3.377 -8.094 -18.891 1 98.62 87 PHE A CA 1
ATOM 681 C C . PHE A 1 87 ? -4.109 -7.641 -20.141 1 98.62 87 PHE A C 1
ATOM 683 O O . PHE A 1 87 ? -3.918 -8.211 -21.219 1 98.62 87 PHE A O 1
ATOM 690 N N . SER A 1 88 ? -4.801 -6.574 -20.016 1 98.25 88 SER A N 1
ATOM 691 C CA . SER A 1 88 ? -5.609 -6.09 -21.125 1 98.25 88 SER A CA 1
ATOM 692 C C . SER A 1 88 ? -4.926 -4.93 -21.844 1 98.25 88 SER A C 1
ATOM 694 O O . SER A 1 88 ? -4.23 -4.129 -21.219 1 98.25 88 SER A O 1
ATOM 696 N N . GLY A 1 89 ? -5.102 -4.926 -23.172 1 97.5 89 GLY A N 1
ATOM 697 C CA . GLY A 1 89 ? -4.672 -3.766 -23.938 1 97.5 89 GLY A CA 1
ATOM 698 C C . GLY A 1 89 ? -3.215 -3.406 -23.719 1 97.5 89 GLY A C 1
ATOM 699 O O . GLY A 1 89 ? -2.336 -4.266 -23.812 1 97.5 89 GLY A O 1
ATOM 700 N N . ASP A 1 90 ? -2.99 -2.062 -23.391 1 98 90 ASP A N 1
ATOM 701 C CA . ASP A 1 90 ? -1.646 -1.521 -23.203 1 98 90 ASP A CA 1
ATOM 702 C C . ASP A 1 90 ? -1.232 -1.552 -21.734 1 98 90 ASP A C 1
ATOM 704 O O . ASP A 1 90 ? -0.371 -0.778 -21.312 1 98 90 ASP A O 1
ATOM 708 N N . SER A 1 91 ? -1.83 -2.453 -20.984 1 98.62 91 SER A N 1
ATOM 709 C CA . SER A 1 91 ? -1.616 -2.484 -19.531 1 98.62 91 SER A CA 1
ATOM 710 C C . SER A 1 91 ? -0.142 -2.682 -19.203 1 98.62 91 SER A C 1
ATOM 712 O O . SER A 1 91 ? 0.397 -2 -18.328 1 98.62 91 SER A O 1
ATOM 714 N N . GLU A 1 92 ? 0.487 -3.564 -19.875 1 97.38 92 GLU A N 1
ATOM 715 C CA . GLU A 1 92 ? 1.888 -3.838 -19.562 1 97.38 92 GLU A CA 1
ATOM 716 C C . GLU A 1 92 ? 2.766 -2.627 -19.875 1 97.38 92 GLU A C 1
ATOM 718 O O . GLU A 1 92 ? 3.715 -2.344 -19.141 1 97.38 92 GLU A O 1
ATOM 723 N N . GLU A 1 93 ? 2.443 -1.876 -20.891 1 97.94 93 GLU A N 1
ATOM 724 C CA . GLU A 1 93 ? 3.191 -0.677 -21.266 1 97.94 93 GLU A CA 1
ATOM 725 C C . GLU A 1 93 ? 2.918 0.463 -20.281 1 97.94 93 GLU A C 1
ATOM 727 O O . GLU A 1 93 ? 3.752 1.354 -20.109 1 97.94 93 GLU A O 1
ATOM 732 N N . ASN A 1 94 ? 1.813 0.403 -19.672 1 98.62 94 ASN A N 1
ATOM 733 C CA . ASN A 1 94 ? 1.404 1.46 -18.75 1 98.62 94 ASN A CA 1
ATOM 734 C C . ASN A 1 94 ? 1.994 1.251 -17.359 1 98.62 94 ASN A C 1
ATOM 736 O O . ASN A 1 94 ? 1.789 2.072 -16.469 1 98.62 94 ASN A O 1
ATOM 740 N N . MET A 1 95 ? 2.779 0.177 -17.266 1 98.56 95 MET A N 1
ATOM 741 C CA . MET A 1 95 ? 3.393 -0.093 -15.961 1 98.56 95 MET A CA 1
ATOM 742 C C . MET A 1 95 ? 4.867 0.289 -15.969 1 98.56 95 MET A C 1
ATOM 744 O O . MET A 1 95 ? 5.57 0.066 -16.953 1 98.56 95 MET A O 1
ATOM 748 N N . GLY A 1 96 ? 5.223 0.912 -14.852 1 97.56 96 GLY A N 1
ATOM 749 C CA . GLY A 1 96 ? 6.648 1.05 -14.594 1 97.56 96 GLY A CA 1
ATOM 750 C C . GLY A 1 96 ? 7.293 -0.236 -14.109 1 97.56 96 GLY A C 1
ATOM 751 O O . GLY A 1 96 ? 6.602 -1.212 -13.812 1 97.56 96 GLY A O 1
ATOM 752 N N . SER A 1 97 ? 8.602 -0.255 -14.164 1 96 97 SER A N 1
ATOM 753 C CA . SER A 1 97 ? 9.422 -1.393 -13.766 1 96 97 SER A CA 1
ATOM 754 C C . SER A 1 97 ? 10.539 -0.964 -12.828 1 96 97 SER A C 1
ATOM 756 O O . SER A 1 97 ? 11.312 -0.052 -13.141 1 96 97 SER A O 1
ATOM 758 N N . TYR A 1 98 ? 10.531 -1.634 -11.641 1 96.38 98 TYR A N 1
ATOM 759 C CA . TYR A 1 98 ? 11.57 -1.33 -10.664 1 96.38 98 TYR A CA 1
ATOM 760 C C . TYR A 1 98 ? 12.25 -2.604 -10.18 1 96.38 98 TYR A C 1
ATOM 762 O O . TYR A 1 98 ? 11.609 -3.459 -9.562 1 96.38 98 TYR A O 1
ATOM 770 N N . LYS A 1 99 ? 13.516 -2.641 -10.461 1 91.88 99 LYS A N 1
ATOM 771 C CA . LYS A 1 99 ? 14.383 -3.725 -10.016 1 91.88 99 LYS A CA 1
ATOM 772 C C . LYS A 1 99 ? 15.523 -3.193 -9.148 1 91.88 99 LYS A C 1
ATOM 774 O O . LYS A 1 99 ? 16.062 -2.119 -9.414 1 91.88 99 LYS A O 1
ATOM 779 N N . TRP A 1 100 ? 15.789 -3.92 -8.133 1 82.25 100 TRP A N 1
ATOM 780 C CA . TRP A 1 100 ? 16.906 -3.494 -7.297 1 82.25 100 TRP A CA 1
ATOM 781 C C . TRP A 1 100 ? 17.719 -4.691 -6.82 1 82.25 100 TRP A C 1
ATOM 783 O O . TRP A 1 100 ? 17.328 -5.844 -7.027 1 82.25 100 TRP A O 1
ATOM 793 N N . ARG A 1 101 ? 18.906 -4.414 -6.242 1 71.94 101 ARG A N 1
ATOM 794 C CA . ARG A 1 101 ? 19.859 -5.41 -5.773 1 71.94 101 ARG A CA 1
ATOM 795 C C . ARG A 1 101 ? 20.156 -6.43 -6.867 1 71.94 101 ARG A C 1
ATOM 797 O O . ARG A 1 101 ? 20.625 -6.066 -7.945 1 71.94 101 ARG A O 1
ATOM 804 N N . HIS A 1 102 ? 19.562 -7.684 -6.633 1 62.88 102 HIS A N 1
ATOM 805 C CA . HIS A 1 102 ? 19.938 -8.719 -7.586 1 62.88 102 HIS A CA 1
ATOM 806 C C . HIS A 1 102 ? 19 -8.727 -8.797 1 62.88 102 HIS A C 1
ATOM 808 O O . HIS A 1 102 ? 19.109 -9.609 -9.648 1 62.88 102 HIS A O 1
ATOM 814 N N . LYS A 1 103 ? 18.172 -7.77 -8.867 1 61.28 103 LYS A N 1
ATOM 815 C CA . LYS A 1 103 ? 17.328 -7.449 -10.016 1 61.28 103 LYS A CA 1
ATOM 816 C C . LYS A 1 103 ? 16.469 -8.648 -10.414 1 61.28 103 LYS A C 1
ATOM 818 O O . LYS A 1 103 ? 16.125 -8.805 -11.586 1 61.28 103 LYS A O 1
ATOM 823 N N . VAL A 1 104 ? 16.188 -9.453 -9.414 1 64.81 104 VAL A N 1
ATOM 824 C CA . VAL A 1 104 ? 15.445 -10.664 -9.734 1 64.81 104 VAL A CA 1
ATOM 825 C C . VAL A 1 104 ? 13.945 -10.375 -9.695 1 64.81 104 VAL A C 1
ATOM 827 O O . VAL A 1 104 ? 13.203 -10.773 -10.594 1 64.81 104 VAL A O 1
ATOM 830 N N . ALA A 1 105 ? 13.586 -9.633 -8.766 1 79 105 ALA A N 1
ATOM 831 C CA . ALA A 1 105 ? 12.164 -9.336 -8.68 1 79 105 ALA A CA 1
ATOM 832 C C . ALA A 1 105 ? 11.844 -7.988 -9.328 1 79 105 ALA A C 1
ATOM 834 O O . ALA A 1 105 ? 12.445 -6.969 -8.977 1 79 105 ALA A O 1
ATOM 835 N N . ASP A 1 106 ? 11.062 -8.055 -10.367 1 91.25 106 ASP A N 1
ATOM 836 C CA . ASP A 1 106 ? 10.609 -6.852 -11.062 1 91.25 106 ASP A CA 1
ATOM 837 C C . ASP A 1 106 ? 9.289 -6.355 -10.484 1 91.25 106 ASP A C 1
ATOM 839 O O . ASP A 1 106 ? 8.25 -7 -10.648 1 91.25 106 ASP A O 1
ATOM 843 N N . HIS A 1 107 ? 9.383 -5.262 -9.781 1 96.62 107 HIS A N 1
ATOM 844 C CA . HIS A 1 107 ? 8.188 -4.656 -9.188 1 96.62 107 HIS A CA 1
ATOM 845 C C . HIS A 1 107 ? 7.523 -3.691 -10.164 1 96.62 107 HIS A C 1
ATOM 847 O O . HIS A 1 107 ? 8.133 -2.701 -10.578 1 96.62 107 HIS A O 1
ATOM 853 N N . ARG A 1 108 ? 6.246 -3.979 -10.469 1 97.88 108 ARG A N 1
ATOM 854 C CA . ARG A 1 108 ? 5.543 -3.223 -11.5 1 97.88 108 ARG A CA 1
ATOM 855 C C . ARG A 1 108 ? 4.41 -2.396 -10.898 1 97.88 108 ARG A C 1
ATOM 857 O O . ARG A 1 108 ? 3.705 -2.863 -10 1 97.88 108 ARG A O 1
ATOM 864 N N . PHE A 1 109 ? 4.301 -1.162 -11.375 1 98.81 109 PHE A N 1
ATOM 865 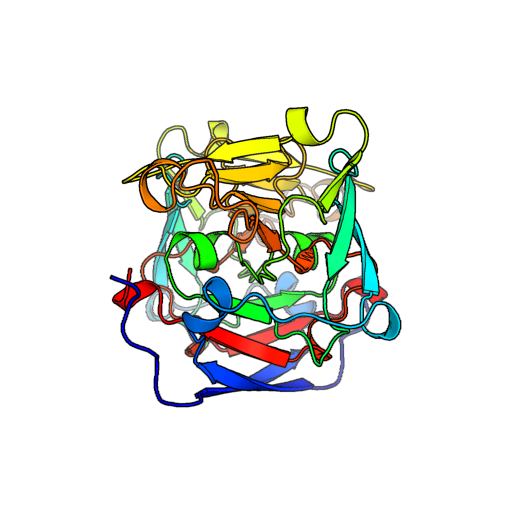C CA . PHE A 1 109 ? 3.305 -0.233 -10.852 1 98.81 109 PHE A CA 1
ATOM 866 C C . PHE A 1 109 ? 2.746 0.646 -11.969 1 98.81 109 PHE A C 1
ATOM 868 O O . PHE A 1 109 ? 3.398 0.842 -12.992 1 98.81 109 PHE A O 1
ATOM 875 N N . CYS A 1 110 ? 1.543 1.142 -11.797 1 98.81 110 CYS A N 1
ATOM 876 C CA . CYS A 1 110 ? 0.941 2.021 -12.797 1 98.81 110 CYS A CA 1
ATOM 877 C C . CYS A 1 110 ? 1.677 3.355 -12.859 1 98.81 110 CYS A C 1
ATOM 879 O O . CYS A 1 110 ? 1.847 4.023 -11.844 1 98.81 110 CYS A O 1
ATOM 881 N N . LYS A 1 111 ? 2.023 3.766 -14.047 1 98.56 111 LYS A N 1
ATOM 882 C CA . LYS A 1 111 ? 2.777 5 -14.234 1 98.56 111 LYS A CA 1
ATOM 883 C C . LYS A 1 111 ? 1.898 6.227 -13.992 1 98.56 111 LYS A C 1
ATOM 885 O O . LYS A 1 111 ? 2.406 7.324 -13.766 1 98.56 111 LYS A O 1
ATOM 890 N N . THR A 1 112 ? 0.609 6.016 -14.023 1 97.94 112 THR A N 1
ATOM 891 C CA . THR A 1 112 ? -0.319 7.141 -13.969 1 97.94 112 THR A CA 1
ATOM 892 C C . THR A 1 112 ? -0.79 7.379 -12.531 1 97.94 112 THR A C 1
ATOM 894 O O . THR A 1 112 ? -0.753 8.508 -12.039 1 97.94 112 THR A O 1
ATOM 897 N N . CYS A 1 113 ? -1.157 6.309 -11.82 1 98.06 113 CYS A N 1
ATOM 898 C CA . CYS A 1 113 ? -1.76 6.531 -10.508 1 98.06 113 CYS A CA 1
ATOM 899 C C . CYS A 1 113 ? -0.882 5.965 -9.406 1 98.06 113 CYS A C 1
ATOM 901 O O . CYS A 1 113 ? -1.182 6.133 -8.219 1 98.06 113 CYS A O 1
ATOM 903 N N . GLY A 1 114 ? 0.129 5.273 -9.734 1 98.38 114 GLY A N 1
ATOM 904 C CA . GLY A 1 114 ? 1.116 4.844 -8.758 1 98.38 114 GLY A CA 1
ATOM 905 C C . GLY A 1 114 ? 0.759 3.533 -8.086 1 98.38 114 GLY A C 1
ATOM 906 O O . GLY A 1 114 ? 1.539 3.006 -7.289 1 98.38 114 GLY A O 1
ATOM 907 N N . SER A 1 115 ? -0.405 2.916 -8.414 1 98.75 115 SER A N 1
ATOM 908 C CA . SER A 1 115 ? -0.808 1.675 -7.762 1 98.75 115 SER A CA 1
ATOM 909 C C . SER A 1 115 ? 0.211 0.566 -8 1 98.75 115 SER A C 1
ATOM 911 O O . SER A 1 115 ? 0.627 0.336 -9.141 1 98.75 115 SER A O 1
ATOM 913 N N . SER A 1 116 ? 0.66 -0.083 -6.949 1 98.81 116 SER A N 1
ATOM 914 C CA . SER A 1 116 ? 1.538 -1.244 -7.051 1 98.81 116 SER A CA 1
ATOM 915 C C . SER A 1 116 ? 0.771 -2.48 -7.508 1 98.81 116 SER A C 1
ATOM 917 O O . SER A 1 116 ? -0.123 -2.957 -6.805 1 98.81 116 SER A O 1
ATOM 919 N N . ILE A 1 117 ? 1.189 -3.092 -8.641 1 98.75 117 ILE A N 1
ATOM 920 C CA . ILE A 1 117 ? 0.346 -4.082 -9.305 1 98.75 117 ILE A CA 1
ATOM 921 C C . ILE A 1 117 ? 0.894 -5.48 -9.039 1 98.75 117 ILE A C 1
ATOM 923 O O . ILE A 1 117 ? 0.149 -6.383 -8.648 1 98.75 117 ILE A O 1
ATOM 927 N N . MET A 1 118 ? 2.162 -5.699 -9.297 1 98 118 MET A N 1
ATOM 928 C CA . MET A 1 118 ? 2.652 -7.074 -9.297 1 98 118 MET A CA 1
ATOM 929 C C . MET A 1 118 ? 4.16 -7.113 -9.078 1 98 118 MET A C 1
ATOM 931 O O . MET A 1 118 ? 4.836 -6.09 -9.195 1 98 118 MET A O 1
ATOM 935 N N . ILE A 1 119 ? 4.633 -8.281 -8.711 1 95.56 119 ILE A N 1
ATOM 936 C CA . ILE A 1 119 ? 6.047 -8.648 -8.695 1 95.56 119 ILE A CA 1
ATOM 937 C C . ILE A 1 119 ? 6.301 -9.766 -9.703 1 95.56 119 ILE A C 1
ATOM 939 O O . ILE A 1 119 ? 5.691 -10.836 -9.617 1 95.56 119 ILE A O 1
ATOM 943 N N . ASP A 1 120 ? 7.078 -9.445 -10.648 1 91.69 120 ASP A N 1
ATOM 944 C CA . ASP A 1 120 ? 7.527 -10.477 -11.578 1 91.69 120 ASP A CA 1
ATOM 945 C C . ASP A 1 120 ? 8.719 -11.25 -11.008 1 91.69 120 ASP A C 1
ATOM 947 O O . ASP A 1 120 ? 9.82 -10.711 -10.914 1 91.69 120 ASP A O 1
ATOM 951 N N . LEU A 1 121 ? 8.531 -12.477 -10.641 1 83.94 121 LEU A N 1
ATOM 952 C CA . LEU A 1 121 ? 9.5 -13.281 -9.906 1 83.94 121 LEU A CA 1
ATOM 953 C C . LEU A 1 121 ? 10.281 -14.195 -10.852 1 83.94 121 LEU A C 1
ATOM 955 O O . LEU A 1 121 ? 10.891 -15.172 -10.414 1 83.94 121 LEU A O 1
ATOM 959 N N . ARG A 1 122 ? 10.211 -13.883 -12.102 1 74.94 122 ARG A N 1
ATOM 960 C CA . ARG A 1 122 ? 10.93 -14.727 -13.055 1 74.94 122 ARG A CA 1
ATOM 961 C C . ARG A 1 122 ? 12.414 -14.781 -12.719 1 74.94 122 ARG A C 1
ATOM 963 O O . ARG A 1 122 ? 13.055 -13.742 -12.562 1 74.94 122 ARG A O 1
ATOM 970 N N . ARG A 1 123 ? 12.812 -15.961 -12.375 1 66.44 123 ARG A N 1
ATOM 971 C CA . ARG A 1 123 ? 14.227 -16.172 -12.094 1 66.44 123 ARG A CA 1
ATOM 972 C C . ARG A 1 123 ? 14.836 -17.172 -13.07 1 66.44 123 ARG A C 1
ATOM 974 O O . ARG A 1 123 ? 15.219 -18.266 -12.672 1 66.44 123 ARG A O 1
ATOM 981 N N . PRO A 1 124 ? 14.844 -16.703 -14.328 1 63.38 124 PRO A N 1
ATOM 982 C CA . PRO A 1 124 ? 15.375 -17.703 -15.266 1 63.38 124 PRO A CA 1
ATOM 983 C C . PRO A 1 124 ? 16.766 -18.188 -14.875 1 63.38 124 PRO A C 1
ATOM 985 O O . PRO A 1 124 ? 17.125 -19.328 -15.164 1 63.38 124 PRO A O 1
ATOM 988 N N . GLU A 1 125 ? 17.422 -17.297 -14.281 1 62.16 125 GLU A N 1
ATOM 989 C CA . GLU A 1 125 ? 18.797 -17.656 -13.922 1 62.16 125 GLU A CA 1
ATOM 990 C C . GLU A 1 125 ? 18.812 -18.719 -12.82 1 62.16 125 GLU A C 1
ATOM 992 O O . GLU A 1 125 ? 19.766 -19.469 -12.695 1 62.16 125 GLU A O 1
ATOM 997 N N . ILE A 1 126 ? 17.844 -18.609 -12.023 1 58.69 126 ILE A N 1
ATOM 998 C CA . ILE A 1 126 ? 17.812 -19.531 -10.898 1 58.69 126 ILE A CA 1
ATOM 999 C C . ILE A 1 126 ? 17.047 -20.797 -11.297 1 58.69 126 ILE A C 1
ATOM 1001 O O . ILE A 1 126 ? 17.484 -21.922 -11.016 1 58.69 126 ILE A O 1
ATOM 1005 N N . PHE A 1 127 ? 15.898 -20.594 -11.789 1 59.22 127 PHE A N 1
ATOM 1006 C CA . PHE A 1 127 ? 15.031 -21.75 -12 1 59.22 127 PHE A CA 1
ATOM 1007 C C . PHE A 1 127 ? 15.188 -22.281 -13.414 1 59.22 127 PHE A C 1
ATOM 1009 O O . PHE A 1 127 ? 14.68 -23.359 -13.734 1 59.22 127 PHE A O 1
ATOM 1016 N N . GLY A 1 128 ? 16.078 -21.734 -13.984 1 56.34 128 GLY A N 1
ATOM 1017 C CA . GLY A 1 128 ? 16.125 -22.094 -15.391 1 56.34 128 GLY A CA 1
ATOM 1018 C C . GLY A 1 128 ? 14.891 -21.641 -16.156 1 56.34 128 GLY A C 1
ATOM 1019 O O . GLY A 1 128 ? 13.906 -21.203 -15.555 1 56.34 128 GLY A O 1
ATOM 1020 N N . GLU A 1 129 ? 14.93 -21.234 -17.422 1 55.06 129 GLU A N 1
ATOM 1021 C CA . GLU A 1 129 ? 13.852 -20.75 -18.281 1 55.06 129 GLU A CA 1
ATOM 1022 C C . GLU A 1 129 ? 12.578 -21.578 -18.094 1 55.06 129 GLU A C 1
ATOM 1024 O O . GLU A 1 129 ? 11.477 -21.094 -18.344 1 55.06 129 GLU A O 1
ATOM 1029 N N . THR A 1 130 ? 12.703 -22.844 -18.016 1 54.06 130 THR A N 1
ATOM 1030 C CA . THR A 1 130 ? 11.789 -23.797 -18.625 1 54.06 130 THR A CA 1
ATOM 1031 C C . THR A 1 130 ? 10.766 -24.297 -17.609 1 54.06 130 THR A C 1
ATOM 1033 O O . THR A 1 130 ? 9.875 -25.062 -17.953 1 54.06 130 THR A O 1
ATOM 1036 N N . ASP A 1 131 ? 11.047 -24.25 -16.266 1 57.44 131 ASP A N 1
ATOM 1037 C CA . ASP A 1 131 ? 9.953 -24.953 -15.609 1 57.44 131 ASP A CA 1
ATOM 1038 C C . ASP A 1 131 ? 8.734 -24.047 -15.453 1 57.44 131 ASP A C 1
ATOM 1040 O O . ASP A 1 131 ? 8.703 -23.172 -14.586 1 57.44 131 ASP A O 1
ATOM 1044 N N . PRO A 1 132 ? 7.906 -24.094 -16.547 1 58.84 132 PRO A N 1
ATOM 1045 C CA . PRO A 1 132 ? 6.723 -23.234 -16.562 1 58.84 132 PRO A CA 1
ATOM 1046 C C . PRO A 1 132 ? 5.918 -23.297 -15.266 1 58.84 132 PRO A C 1
ATOM 1048 O O . PRO A 1 132 ? 5.164 -22.375 -14.953 1 58.84 132 PRO A O 1
ATOM 1051 N N . ARG A 1 133 ? 6.141 -24.453 -14.57 1 59.06 133 ARG A N 1
ATOM 1052 C CA . ARG A 1 133 ? 5.355 -24.641 -13.352 1 59.06 133 ARG A CA 1
ATOM 1053 C C . ARG A 1 133 ? 5.859 -23.734 -12.227 1 59.06 133 ARG A C 1
ATOM 1055 O O . ARG A 1 133 ? 5.18 -23.562 -11.219 1 59.06 133 ARG A O 1
ATOM 1062 N N . LYS A 1 134 ? 6.953 -23.062 -12.672 1 70.25 134 LYS A N 1
ATOM 1063 C CA . LYS A 1 134 ? 7.547 -22.25 -11.617 1 70.25 134 LYS A CA 1
ATOM 1064 C C . LYS A 1 134 ? 7.539 -20.766 -11.992 1 70.25 134 LYS A C 1
ATOM 1066 O O . LYS A 1 134 ? 8.078 -19.938 -11.266 1 70.25 134 LYS A O 1
ATOM 1071 N N . ASP A 1 135 ? 6.961 -20.562 -13.18 1 83.12 135 ASP A N 1
ATOM 1072 C CA . ASP A 1 135 ? 6.848 -19.188 -13.617 1 83.12 135 ASP A CA 1
ATOM 1073 C C . ASP A 1 135 ? 5.68 -18.484 -12.93 1 83.12 135 ASP A C 1
ATOM 1075 O O . ASP A 1 135 ? 4.574 -18.422 -13.477 1 83.12 135 ASP A O 1
ATOM 1079 N N . MET A 1 136 ? 5.977 -17.938 -11.672 1 87.88 136 MET A N 1
ATOM 1080 C CA . MET A 1 136 ? 4.953 -17.312 -10.844 1 87.88 136 MET A CA 1
ATOM 1081 C C . MET A 1 136 ? 5.148 -15.805 -10.797 1 87.88 136 MET A C 1
ATOM 1083 O O . MET A 1 136 ? 6.25 -15.305 -11.039 1 87.88 136 MET A O 1
ATOM 1087 N N . VAL A 1 137 ? 4.066 -15.172 -10.562 1 93 137 VAL A N 1
ATOM 1088 C CA . VAL A 1 137 ? 4.098 -13.742 -10.289 1 93 137 VAL A CA 1
ATOM 1089 C C . VAL A 1 137 ? 3.387 -13.453 -8.969 1 93 137 VAL A C 1
ATOM 1091 O O . VAL A 1 137 ? 2.549 -14.242 -8.523 1 93 137 VAL A O 1
ATOM 1094 N N . GLY A 1 138 ? 3.805 -12.469 -8.312 1 95.44 138 GLY A N 1
ATOM 1095 C CA . GLY A 1 138 ? 3.037 -11.938 -7.195 1 95.44 138 GLY A CA 1
ATOM 1096 C C . GLY A 1 138 ? 2.049 -10.867 -7.609 1 95.44 138 GLY A C 1
ATOM 1097 O O . GLY A 1 138 ? 2.436 -9.844 -8.18 1 95.44 138 GLY A O 1
ATOM 1098 N N . ILE A 1 139 ? 0.795 -11.078 -7.359 1 98.25 139 ILE A N 1
ATOM 1099 C CA . ILE A 1 139 ? -0.216 -10.078 -7.68 1 98.25 139 ILE A CA 1
ATOM 1100 C C . ILE A 1 139 ? -0.759 -9.453 -6.395 1 98.25 139 ILE A C 1
ATOM 1102 O O . ILE A 1 139 ? -1.116 -10.172 -5.457 1 98.25 139 ILE A O 1
ATOM 1106 N N . ASN A 1 140 ? -0.772 -8.156 -6.371 1 98.81 140 ASN A N 1
ATOM 1107 C CA . ASN A 1 140 ? -1.279 -7.414 -5.223 1 98.81 140 ASN A CA 1
ATOM 1108 C C . ASN A 1 140 ? -2.805 -7.422 -5.18 1 98.81 140 ASN A C 1
ATOM 1110 O O . ASN A 1 140 ? -3.457 -6.77 -5.996 1 98.81 140 ASN A O 1
ATOM 1114 N N . VAL A 1 141 ? -3.379 -8.023 -4.141 1 98.75 141 VAL A N 1
ATOM 1115 C CA . VAL A 1 141 ? -4.824 -8.234 -4.117 1 98.75 141 VAL A CA 1
ATOM 1116 C C . VAL A 1 141 ? -5.535 -6.906 -3.867 1 98.75 141 VAL A C 1
ATOM 1118 O O . VAL A 1 141 ? -6.746 -6.797 -4.082 1 98.75 141 VAL A O 1
ATOM 1121 N N . ARG A 1 142 ? -4.82 -5.914 -3.453 1 98.62 142 ARG A N 1
ATOM 1122 C CA . ARG A 1 142 ? -5.402 -4.59 -3.258 1 98.62 142 ARG A CA 1
ATOM 1123 C C . ARG A 1 142 ? -5.988 -4.051 -4.559 1 98.62 142 ARG A C 1
ATOM 1125 O O . ARG A 1 142 ? -6.793 -3.117 -4.543 1 98.62 142 ARG A O 1
ATOM 1132 N N . ASN A 1 143 ? -5.566 -4.645 -5.664 1 98.75 143 ASN A N 1
ATOM 1133 C CA . ASN A 1 143 ? -6.004 -4.164 -6.969 1 98.75 143 ASN A CA 1
ATOM 1134 C C . ASN A 1 143 ? -7.125 -5.031 -7.535 1 98.75 143 ASN A C 1
ATOM 1136 O O . ASN A 1 143 ? -7.539 -4.844 -8.68 1 98.75 143 ASN A O 1
ATOM 1140 N N . PHE A 1 144 ? -7.645 -6.035 -6.742 1 98.69 144 PHE A N 1
ATOM 1141 C CA . PHE A 1 144 ? -8.781 -6.844 -7.176 1 98.69 144 PHE A CA 1
ATOM 1142 C C . PHE A 1 144 ? -10.078 -6.059 -7.055 1 98.69 144 PHE A C 1
ATOM 1144 O O . PHE A 1 144 ? -10.281 -5.336 -6.078 1 98.69 144 PHE A O 1
ATOM 1151 N N . LYS A 1 145 ? -10.898 -6.195 -8.031 1 97.75 145 LYS A N 1
ATOM 1152 C CA . LYS A 1 145 ? -12.211 -5.57 -7.945 1 97.75 145 LYS A CA 1
ATOM 1153 C C . LYS A 1 145 ? -13 -6.121 -6.762 1 97.75 145 LYS A C 1
ATOM 1155 O O . LYS A 1 145 ? -13.023 -7.328 -6.527 1 97.75 145 LYS A O 1
ATOM 1160 N N . ASN A 1 146 ? -13.602 -5.242 -5.969 1 94.19 146 ASN A N 1
ATOM 1161 C CA . ASN A 1 146 ? -14.516 -5.551 -4.871 1 94.19 146 ASN A CA 1
ATOM 1162 C C . ASN A 1 146 ? -13.828 -6.406 -3.803 1 94.19 146 ASN A C 1
ATOM 1164 O O . ASN A 1 146 ? -14.461 -7.289 -3.217 1 94.19 146 ASN A O 1
ATOM 1168 N N . ILE A 1 147 ? -12.586 -6.215 -3.602 1 95.56 147 ILE A N 1
ATOM 1169 C CA . ILE A 1 147 ? -11.852 -6.988 -2.609 1 95.56 147 ILE A CA 1
ATOM 1170 C C . ILE A 1 147 ? -12.258 -6.551 -1.205 1 95.56 147 ILE A C 1
ATOM 1172 O O . ILE A 1 147 ? -12.422 -5.355 -0.943 1 95.56 147 ILE A O 1
ATOM 1176 N N . ASP A 1 148 ? -12.523 -7.496 -0.366 1 92.62 148 ASP A N 1
ATOM 1177 C CA . ASP A 1 148 ? -12.703 -7.273 1.065 1 92.62 148 ASP A CA 1
ATOM 1178 C C . ASP A 1 148 ? -11.508 -7.809 1.855 1 92.62 148 ASP A C 1
ATOM 1180 O O . ASP A 1 148 ? -11.438 -9.008 2.146 1 92.62 148 ASP A O 1
ATOM 1184 N N . LEU A 1 149 ? -10.672 -6.906 2.279 1 93.31 149 LEU A N 1
ATOM 1185 C CA . LEU A 1 149 ? -9.414 -7.293 2.906 1 93.31 149 LEU A CA 1
ATOM 1186 C C . LEU A 1 149 ? -9.656 -7.941 4.266 1 93.31 149 LEU A C 1
ATOM 1188 O O . LEU A 1 149 ? -8.836 -8.727 4.742 1 93.31 149 LEU A O 1
ATOM 1192 N N . ASP A 1 150 ? -10.734 -7.668 4.8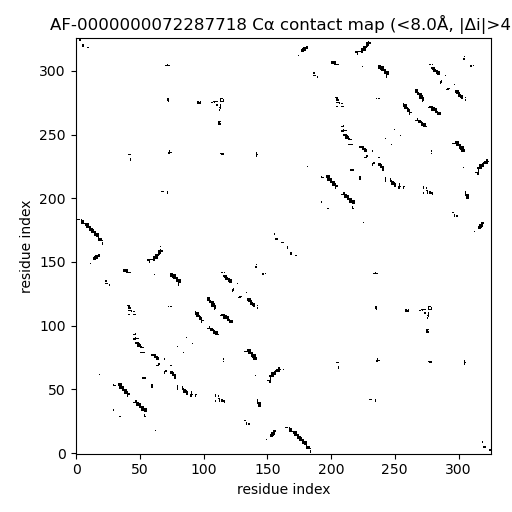79 1 87.56 150 ASP A N 1
ATOM 1193 C CA . ASP A 1 150 ? -11.031 -8.203 6.207 1 87.56 150 ASP A CA 1
ATOM 1194 C C . ASP A 1 150 ? -11.5 -9.656 6.117 1 87.56 150 ASP A C 1
ATOM 1196 O O . ASP A 1 150 ? -11.5 -10.375 7.117 1 87.56 150 ASP A O 1
ATOM 1200 N N . ALA A 1 151 ? -11.953 -10.078 4.953 1 91.62 151 ALA A N 1
ATOM 1201 C CA . ALA A 1 151 ? -12.516 -11.414 4.773 1 91.62 151 ALA A CA 1
ATOM 1202 C C . ALA A 1 151 ? -11.453 -12.406 4.316 1 91.62 151 ALA A C 1
ATOM 1204 O O . ALA A 1 151 ? -11.727 -13.594 4.156 1 91.62 151 ALA A O 1
ATOM 1205 N N . LEU A 1 152 ? -10.219 -11.984 4.172 1 94.31 152 LEU A N 1
ATOM 1206 C CA . LEU A 1 152 ? -9.141 -12.82 3.662 1 94.31 152 LEU A CA 1
ATOM 1207 C C . LEU A 1 152 ? -8.43 -13.539 4.805 1 94.31 152 LEU A C 1
ATOM 1209 O O . LEU A 1 152 ? -8.57 -13.156 5.969 1 94.31 152 LEU A O 1
ATOM 1213 N N . SER A 1 153 ? -7.801 -14.68 4.391 1 92.19 153 SER A N 1
ATOM 1214 C CA . SER A 1 153 ? -6.832 -15.32 5.273 1 92.19 153 SER A CA 1
ATOM 1215 C C . SER A 1 153 ? -5.402 -14.961 4.883 1 92.19 153 SER A C 1
ATOM 1217 O O . SER A 1 153 ? -5.082 -14.875 3.695 1 92.19 153 SER A O 1
ATOM 1219 N N . TYR A 1 154 ? -4.566 -14.781 5.898 1 92.62 154 TYR A N 1
ATOM 1220 C CA . TYR A 1 154 ? -3.248 -14.227 5.617 1 92.62 154 TYR A CA 1
ATOM 1221 C C . TYR A 1 154 ? -2.146 -15.172 6.07 1 92.62 154 TYR A C 1
ATOM 1223 O O . TYR A 1 154 ? -2.32 -15.922 7.035 1 92.62 154 TYR A O 1
ATOM 1231 N N . THR A 1 155 ? -1.077 -15.125 5.359 1 91.44 155 THR A N 1
ATOM 1232 C CA . THR A 1 155 ? 0.212 -15.656 5.793 1 91.44 155 THR A CA 1
ATOM 1233 C C . THR A 1 155 ? 1.225 -14.531 5.977 1 91.44 155 THR A C 1
ATOM 1235 O O . THR A 1 155 ? 1.036 -13.422 5.461 1 91.44 155 THR A O 1
ATOM 1238 N N . TYR A 1 156 ? 2.182 -14.836 6.777 1 88.38 156 TYR A N 1
ATOM 1239 C CA . TYR A 1 156 ? 3.227 -13.859 7.074 1 88.38 156 TYR A CA 1
ATOM 1240 C C . TYR A 1 156 ? 4.594 -14.375 6.652 1 88.38 156 TYR A C 1
ATOM 1242 O O . TYR A 1 156 ? 4.902 -15.562 6.836 1 88.38 156 TYR A O 1
ATOM 1250 N N . PHE A 1 157 ? 5.383 -13.477 6.043 1 88 157 PHE A N 1
ATOM 1251 C CA . PHE A 1 157 ? 6.785 -13.75 5.754 1 88 157 PHE A CA 1
ATOM 1252 C C . PHE A 1 157 ? 7.676 -12.641 6.309 1 88 157 PHE A C 1
ATOM 1254 O O . PHE A 1 157 ? 7.477 -11.469 6.008 1 88 157 PHE A O 1
ATOM 1261 N N . ASP A 1 158 ? 8.648 -13.07 7.137 1 85.62 158 ASP A N 1
ATOM 1262 C CA . ASP A 1 158 ? 9.555 -12.102 7.75 1 85.62 158 ASP A CA 1
ATOM 1263 C C . ASP A 1 158 ? 10.695 -11.734 6.797 1 85.62 158 ASP A C 1
ATOM 1265 O O . ASP A 1 158 ? 11.867 -11.977 7.102 1 85.62 158 ASP A O 1
ATOM 1269 N N . GLY A 1 159 ? 10.281 -11.07 5.77 1 86.44 159 GLY A N 1
ATOM 1270 C CA . GLY A 1 159 ? 11.25 -10.688 4.75 1 86.44 159 GLY A CA 1
ATOM 1271 C C . GLY A 1 159 ? 12.305 -9.719 5.254 1 86.44 159 GLY A C 1
ATOM 1272 O O . GLY A 1 159 ? 13.438 -9.734 4.781 1 86.44 159 GLY A O 1
ATOM 1273 N N . LYS A 1 160 ? 12 -8.961 6.172 1 85.75 160 LYS A N 1
ATOM 1274 C CA . LYS A 1 160 ? 12.938 -7.988 6.723 1 85.75 160 LYS A CA 1
ATOM 1275 C C . LYS A 1 160 ? 14.203 -8.672 7.234 1 85.75 160 LYS A C 1
ATOM 1277 O O . LYS A 1 160 ? 15.312 -8.156 7.062 1 85.75 160 LYS A O 1
ATOM 1282 N N . ASN A 1 161 ? 13.992 -9.82 7.801 1 82.38 161 ASN A N 1
ATOM 1283 C CA . ASN A 1 161 ? 15.133 -10.469 8.43 1 82.38 161 ASN A CA 1
ATOM 1284 C C . ASN A 1 161 ? 15.625 -11.664 7.617 1 82.38 161 ASN A C 1
ATOM 1286 O O . ASN A 1 161 ? 16.734 -12.164 7.844 1 82.38 161 ASN A O 1
ATOM 1290 N N . LEU A 1 162 ? 14.836 -12.102 6.652 1 76.25 162 LEU A N 1
ATOM 1291 C CA . LEU A 1 162 ? 15.188 -13.359 5.996 1 76.25 162 LEU A CA 1
ATOM 1292 C C . LEU A 1 162 ? 15.648 -13.109 4.562 1 76.25 162 LEU A C 1
ATOM 1294 O O . LEU A 1 162 ? 16.266 -13.984 3.945 1 76.25 162 LEU A O 1
ATOM 1298 N N . ILE A 1 163 ? 15.383 -11.969 4.059 1 73.94 163 ILE A N 1
ATOM 1299 C CA . ILE A 1 163 ? 15.852 -11.703 2.701 1 73.94 163 ILE A CA 1
ATOM 1300 C C . ILE A 1 163 ? 16.578 -10.359 2.654 1 73.94 163 ILE A C 1
ATOM 1302 O O . ILE A 1 163 ? 16.312 -9.477 3.477 1 73.94 163 ILE A O 1
ATOM 1306 N N . MET B 1 1 ? 19.203 -20.484 -1.053 1 34.53 1 MET B N 1
ATOM 1307 C CA . MET B 1 1 ? 18.453 -21.328 -0.132 1 34.53 1 MET B CA 1
ATOM 1308 C C . MET B 1 1 ? 17.219 -20.625 0.4 1 34.53 1 MET B C 1
ATOM 1310 O O . MET B 1 1 ? 17.266 -19.422 0.701 1 34.53 1 MET B O 1
ATOM 1314 N N . LEU B 1 2 ? 16.125 -21.234 0.073 1 46.38 2 LEU B N 1
ATOM 1315 C CA . LEU B 1 2 ? 14.891 -20.625 0.58 1 46.38 2 LEU B CA 1
ATOM 1316 C C . LEU B 1 2 ? 14.977 -20.406 2.088 1 46.38 2 LEU B C 1
ATOM 1318 O O . LEU B 1 2 ? 15.57 -21.219 2.803 1 46.38 2 LEU B O 1
ATOM 1322 N N . PRO B 1 3 ? 14.844 -19.234 2.502 1 51.84 3 PRO B N 1
ATOM 1323 C CA . PRO B 1 3 ? 14.977 -18.984 3.941 1 51.84 3 PRO B CA 1
ATOM 1324 C C . PRO B 1 3 ? 14.203 -20 4.785 1 51.84 3 PRO B C 1
ATOM 1326 O O . PRO B 1 3 ? 13.234 -20.594 4.305 1 51.84 3 PRO B O 1
ATOM 1329 N N . PRO B 1 4 ? 14.805 -20.344 5.949 1 51.34 4 PRO B N 1
ATOM 1330 C CA . PRO B 1 4 ? 14.133 -21.281 6.859 1 51.34 4 PRO B CA 1
ATOM 1331 C C . PRO B 1 4 ? 12.672 -20.906 7.117 1 51.34 4 PRO B C 1
ATOM 1333 O O . PRO B 1 4 ? 12.312 -19.734 7.078 1 51.34 4 PRO B O 1
ATOM 1336 N N . ALA B 1 5 ? 11.82 -21.969 7.098 1 53.66 5 ALA B N 1
ATOM 1337 C CA . ALA B 1 5 ? 10.375 -21.922 7.316 1 53.66 5 ALA B CA 1
ATOM 1338 C C . ALA B 1 5 ? 10.047 -21.219 8.625 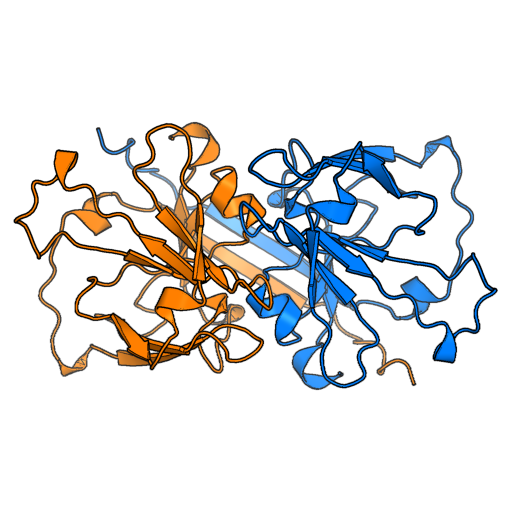1 53.66 5 ALA B C 1
ATOM 1340 O O . ALA B 1 5 ? 10.711 -21.438 9.641 1 53.66 5 ALA B O 1
ATOM 1341 N N . GLN B 1 6 ? 9.453 -19.984 8.578 1 59.59 6 GLN B N 1
ATOM 1342 C CA . GLN B 1 6 ? 8.914 -19.422 9.805 1 59.59 6 GLN B CA 1
ATOM 1343 C C . GLN B 1 6 ? 7.961 -20.391 10.492 1 59.59 6 GLN B C 1
ATOM 1345 O O . GLN B 1 6 ? 7.121 -21 9.836 1 59.59 6 GLN B O 1
ATOM 1350 N N . ALA B 1 7 ? 8.273 -20.938 11.719 1 61.66 7 ALA B N 1
ATOM 1351 C CA . ALA B 1 7 ? 7.633 -22.062 12.398 1 61.66 7 ALA B CA 1
ATOM 1352 C C . ALA B 1 7 ? 6.352 -21.625 13.102 1 61.66 7 ALA B C 1
ATOM 1354 O O . ALA B 1 7 ? 5.465 -22.438 13.359 1 61.66 7 ALA B O 1
ATOM 1355 N N . GLU B 1 8 ? 6.254 -20.281 13.391 1 75.25 8 GLU B N 1
ATOM 1356 C CA . GLU B 1 8 ? 5.129 -20.047 14.289 1 75.25 8 GLU B CA 1
ATOM 1357 C C . GLU B 1 8 ? 4.141 -19.047 13.695 1 75.25 8 GLU B C 1
ATOM 1359 O O . GLU B 1 8 ? 4.531 -18.172 12.938 1 75.25 8 GLU B O 1
ATOM 1364 N N . SER B 1 9 ? 2.879 -19.312 14.102 1 79.94 9 SER B N 1
ATOM 1365 C CA . SER B 1 9 ? 1.812 -18.391 13.719 1 79.94 9 SER B CA 1
ATOM 1366 C C . SER B 1 9 ? 1.883 -17.109 14.531 1 79.94 9 SER B C 1
ATOM 1368 O O . SER B 1 9 ? 2.443 -17.078 15.633 1 79.94 9 SER B O 1
ATOM 1370 N N . LYS B 1 10 ? 1.556 -16.062 13.891 1 79.56 10 LYS B N 1
ATOM 1371 C CA . LYS B 1 10 ? 1.487 -14.75 14.539 1 79.56 10 LYS B CA 1
ATOM 1372 C C . LYS B 1 10 ? 0.069 -14.195 14.492 1 79.56 10 LYS B C 1
ATOM 1374 O O . LYS B 1 10 ? -0.613 -14.289 13.469 1 79.56 10 LYS B O 1
ATOM 1379 N N . THR B 1 11 ? -0.428 -13.742 15.68 1 82.81 11 THR B N 1
ATOM 1380 C CA . THR B 1 11 ? -1.738 -13.102 15.727 1 82.81 11 THR B CA 1
ATOM 1381 C C . THR B 1 11 ? -1.602 -11.609 16 1 82.81 11 THR B C 1
ATOM 1383 O O . THR B 1 11 ? -0.922 -11.203 16.938 1 82.81 11 THR B O 1
ATOM 1386 N N . VAL B 1 12 ? -2.166 -10.867 15.055 1 79.25 12 VAL B N 1
ATOM 1387 C CA . VAL B 1 12 ? -2.143 -9.406 15.18 1 79.25 12 VAL B CA 1
ATOM 1388 C C . VAL B 1 12 ? -3.564 -8.883 15.367 1 79.25 12 VAL B C 1
ATOM 1390 O O . VAL B 1 12 ? -4.461 -9.211 14.586 1 79.25 12 VAL B O 1
ATOM 1393 N N . THR B 1 13 ? -3.76 -8.148 16.484 1 82.38 13 THR B N 1
ATOM 1394 C CA . THR B 1 13 ? -5.051 -7.527 16.766 1 82.38 13 THR B CA 1
ATOM 1395 C C . THR B 1 13 ? -4.918 -6.008 16.781 1 82.38 13 THR B C 1
ATOM 1397 O O . THR B 1 13 ? -4.062 -5.465 17.5 1 82.38 13 THR B O 1
ATOM 1400 N N . HIS B 1 14 ? -5.68 -5.418 15.883 1 80.06 14 HIS B N 1
ATOM 1401 C CA . HIS B 1 14 ? -5.754 -3.963 15.906 1 80.06 14 HIS B CA 1
ATOM 1402 C C . HIS B 1 14 ? -7.168 -3.488 16.219 1 80.06 14 HIS B C 1
ATOM 1404 O O . HIS B 1 14 ? -8.141 -4.012 15.656 1 80.06 14 HIS B O 1
ATOM 1410 N N . THR B 1 15 ? -7.215 -2.592 17.109 1 83.69 15 THR B N 1
ATOM 1411 C CA . THR B 1 15 ? -8.469 -1.889 17.375 1 83.69 15 THR B CA 1
ATOM 1412 C C . THR B 1 15 ? -8.438 -0.496 16.75 1 83.69 15 THR B C 1
ATOM 1414 O O . THR B 1 15 ? -7.543 0.299 17.031 1 83.69 15 THR B O 1
ATOM 1417 N N . TYR B 1 16 ? -9.391 -0.339 15.922 1 84.5 16 TYR B N 1
ATOM 1418 C CA . TYR B 1 16 ? -9.5 0.932 15.211 1 84.5 16 TYR B CA 1
ATOM 1419 C C . TYR B 1 16 ? -10.547 1.828 15.852 1 84.5 16 TYR B C 1
ATOM 1421 O O . TYR B 1 16 ? -11.703 1.419 16.016 1 84.5 16 TYR B O 1
ATOM 1429 N N . LYS B 1 17 ? -10.117 3.025 16.172 1 81.25 17 LYS B N 1
ATOM 1430 C CA . LYS B 1 17 ? -11.078 4.051 16.578 1 81.25 17 LYS B CA 1
ATOM 1431 C C . LYS B 1 17 ? -11.594 4.824 15.367 1 81.25 17 LYS B C 1
ATOM 1433 O O . LYS B 1 17 ? -10.93 4.895 14.328 1 81.25 17 LYS B O 1
ATOM 1438 N N . PRO B 1 18 ? -12.82 5.258 15.484 1 80.75 18 PRO B N 1
ATOM 1439 C CA . PRO B 1 18 ? -13.312 6.062 14.367 1 80.75 18 PRO B CA 1
ATOM 1440 C C . PRO B 1 18 ? -12.469 7.316 14.133 1 80.75 18 PRO B C 1
ATOM 1442 O O . PRO B 1 18 ? -12.008 7.945 15.086 1 80.75 18 PRO B O 1
ATOM 1445 N N . PHE B 1 19 ? -12.258 7.469 12.883 1 81 19 PHE B N 1
ATOM 1446 C CA . PHE B 1 19 ? -11.57 8.703 12.516 1 81 19 PHE B CA 1
ATOM 1447 C C . PHE B 1 19 ? -12.492 9.906 12.68 1 81 19 PHE B C 1
ATOM 1449 O O . PHE B 1 19 ? -13.648 9.875 12.242 1 81 19 PHE B O 1
ATOM 1456 N N . SER B 1 20 ? -12.047 10.797 13.516 1 70.19 20 SER B N 1
ATOM 1457 C CA . SER B 1 20 ? -12.867 11.984 13.742 1 70.19 20 SER B CA 1
ATOM 1458 C C . SER B 1 20 ? -12.469 13.125 12.812 1 70.19 20 SER B C 1
ATOM 1460 O O . SER B 1 20 ? -11.281 13.438 12.672 1 70.19 20 SER B O 1
ATOM 1462 N N . GLY B 1 21 ? -13.391 13.586 12.055 1 62.81 21 GLY B N 1
ATOM 1463 C CA . GLY B 1 21 ? -13.156 14.766 11.234 1 62.81 21 GLY B CA 1
ATOM 1464 C C . GLY B 1 21 ? -12.57 15.922 12.016 1 62.81 21 GLY B C 1
ATOM 1465 O O . GLY B 1 21 ? -11.977 16.828 11.438 1 62.81 21 GLY B O 1
ATOM 1466 N N . GLU B 1 22 ? -12.852 15.859 13.352 1 60.69 22 GLU B N 1
ATOM 1467 C CA . GLU B 1 22 ? -12.305 16.906 14.203 1 60.69 22 GLU B CA 1
ATOM 1468 C C . GLU B 1 22 ? -10.781 16.953 14.133 1 60.69 22 GLU B C 1
ATOM 1470 O O . GLU B 1 22 ? -10.164 17.969 14.422 1 60.69 22 GLU B O 1
ATOM 1475 N N . PHE B 1 23 ? -10.312 15.875 13.625 1 62.81 23 PHE B N 1
ATOM 1476 C CA . PHE B 1 23 ? -8.867 15.797 13.461 1 62.81 23 PHE B CA 1
ATOM 1477 C C . PHE B 1 23 ? -8.367 16.906 12.555 1 62.81 23 PHE B C 1
ATOM 1479 O O . PHE B 1 23 ? -7.309 17.5 12.797 1 62.81 23 PHE B O 1
ATOM 1486 N N . PHE B 1 24 ? -9.125 17.172 11.555 1 63.84 24 PHE B N 1
ATOM 1487 C CA . PHE B 1 24 ? -8.719 18.203 10.602 1 63.84 24 PHE B CA 1
ATOM 1488 C C . PHE B 1 24 ? -9.086 19.594 11.109 1 63.84 24 PHE B C 1
ATOM 1490 O O . PHE B 1 24 ? -8.578 20.594 10.609 1 63.84 24 PHE B O 1
ATOM 1497 N N . GLY B 1 25 ? -9.977 19.578 12.055 1 57.81 25 GLY B N 1
ATOM 1498 C CA . GLY B 1 25 ? -10.5 20.875 12.477 1 57.81 25 GLY B CA 1
ATOM 1499 C C . GLY B 1 25 ? -9.797 21.422 13.703 1 57.81 25 GLY B C 1
ATOM 1500 O O . GLY B 1 25 ? -9.93 22.609 14.016 1 57.81 25 GLY B O 1
ATOM 1501 N N . ARG B 1 26 ? -9.188 20.594 14.461 1 55.75 26 ARG B N 1
ATOM 1502 C CA . ARG B 1 26 ? -8.672 21.125 15.719 1 55.75 26 ARG B CA 1
ATOM 1503 C C . ARG B 1 26 ? -7.152 21.266 15.672 1 55.75 26 ARG B C 1
ATOM 1505 O O . ARG B 1 26 ? -6.445 20.281 15.406 1 55.75 26 ARG B O 1
ATOM 1512 N N . VAL B 1 27 ? -6.77 22.547 15.531 1 57.44 27 VAL B N 1
ATOM 1513 C CA . VAL B 1 27 ? -5.352 22.828 15.75 1 57.44 27 VAL B CA 1
ATOM 1514 C C . VAL B 1 27 ? -5.02 22.688 17.234 1 57.44 27 VAL B C 1
ATOM 1516 O O . VAL B 1 27 ? -5.551 23.422 18.062 1 57.44 27 VAL B O 1
ATOM 1519 N N . GLU B 1 28 ? -4.645 21.562 17.625 1 60.53 28 GLU B N 1
ATOM 1520 C CA . GLU B 1 28 ? -4.219 21.422 19.016 1 60.53 28 GLU B CA 1
ATOM 1521 C C . GLU B 1 28 ? -2.779 21.906 19.203 1 60.53 28 GLU B C 1
ATOM 1523 O O . GLU B 1 28 ? -1.908 21.594 18.391 1 60.53 28 GLU B O 1
ATOM 1528 N N . GLU B 1 29 ? -2.641 22.875 20.031 1 67.94 29 GLU B N 1
ATOM 1529 C CA . GLU B 1 29 ? -1.293 23.281 20.422 1 67.94 29 GLU B CA 1
ATOM 1530 C C . GLU B 1 29 ? -0.583 22.172 21.188 1 67.94 29 GLU B C 1
ATOM 1532 O O . GLU B 1 29 ? -1.156 21.578 22.109 1 67.94 29 GLU B O 1
ATOM 1537 N N . THR B 1 30 ? 0.391 21.609 20.531 1 76.81 30 THR B N 1
ATOM 1538 C CA . THR B 1 30 ? 1.182 20.594 21.203 1 76.81 30 THR B CA 1
ATOM 1539 C C . THR B 1 30 ? 2.553 21.141 21.578 1 76.81 30 THR B C 1
ATOM 1541 O O . THR B 1 30 ? 3.102 22 20.906 1 76.81 30 THR B O 1
ATOM 1544 N N . SER B 1 31 ? 3.006 20.766 22.797 1 81.94 31 SER B N 1
ATOM 1545 C CA . SER B 1 31 ? 4.309 21.203 23.281 1 81.94 31 SER B CA 1
ATOM 1546 C C . SER B 1 31 ? 5.434 20.688 22.391 1 81.94 31 SER B C 1
ATOM 1548 O O . SER B 1 31 ? 5.293 19.656 21.734 1 81.94 31 SER B O 1
ATOM 1550 N N . ASP B 1 32 ? 6.461 21.484 22.344 1 84.81 32 ASP B N 1
ATOM 1551 C CA . ASP B 1 32 ? 7.645 21.109 21.578 1 84.81 32 ASP B CA 1
ATOM 1552 C C . ASP B 1 32 ? 8.195 19.766 22.047 1 84.81 32 ASP B C 1
ATOM 1554 O O . ASP B 1 32 ? 8.742 19 21.25 1 84.81 32 ASP B O 1
ATOM 1558 N N . GLU B 1 33 ? 7.93 19.484 23.328 1 87.31 33 GLU B N 1
ATOM 1559 C CA . GLU B 1 33 ? 8.477 18.266 23.922 1 87.31 33 GLU B CA 1
ATOM 1560 C C . GLU B 1 33 ? 7.758 17.016 23.406 1 87.31 33 GLU B C 1
ATOM 1562 O O . GLU B 1 33 ? 8.32 15.922 23.391 1 87.31 33 GLU B O 1
ATOM 1567 N N . GLU B 1 34 ? 6.602 17.234 22.922 1 91.56 34 GLU B N 1
ATOM 1568 C CA . GLU B 1 34 ? 5.809 16.094 22.469 1 91.56 34 GLU B CA 1
ATOM 1569 C C . GLU B 1 34 ? 6.016 15.836 20.984 1 91.56 34 GLU B C 1
ATOM 1571 O O . GLU B 1 34 ? 5.676 14.758 20.484 1 91.56 34 GLU B O 1
ATOM 1576 N N . ARG B 1 35 ? 6.586 16.781 20.344 1 94 35 ARG B N 1
ATOM 1577 C CA . ARG B 1 35 ? 6.75 16.641 18.906 1 94 35 ARG B CA 1
ATOM 1578 C C . ARG B 1 35 ? 7.891 15.688 18.562 1 94 35 ARG B C 1
ATOM 1580 O O . ARG B 1 35 ? 8.883 15.617 19.297 1 94 35 ARG B O 1
ATOM 1587 N N . THR B 1 36 ? 7.754 14.914 17.531 1 96.19 36 THR B N 1
ATOM 1588 C CA . THR B 1 36 ? 8.781 13.984 17.078 1 96.19 36 THR B CA 1
ATOM 1589 C C . THR B 1 36 ? 9.039 14.156 15.586 1 96.19 36 THR B C 1
ATOM 1591 O O . THR B 1 36 ? 8.102 14.352 14.805 1 96.19 36 THR B O 1
ATOM 1594 N N . THR B 1 37 ? 10.328 14.125 15.281 1 97.69 37 THR B N 1
ATOM 1595 C CA . THR B 1 37 ? 10.719 14.227 13.875 1 97.69 37 THR B CA 1
ATOM 1596 C C . THR B 1 37 ? 11.164 12.867 13.336 1 97.69 37 THR B C 1
ATOM 1598 O O . THR B 1 37 ? 11.922 12.156 14 1 97.69 37 THR B O 1
ATOM 1601 N N . HIS B 1 38 ? 10.688 12.531 12.164 1 98.5 38 HIS B N 1
ATOM 1602 C CA . HIS B 1 38 ? 10.992 11.266 11.508 1 98.5 38 HIS B CA 1
ATOM 1603 C C . HIS B 1 38 ? 11.594 11.484 10.125 1 98.5 38 HIS B C 1
ATOM 1605 O O . HIS B 1 38 ? 11.195 12.414 9.414 1 98.5 38 HIS B O 1
ATOM 1611 N N . GLU B 1 39 ? 12.539 10.648 9.812 1 98.75 39 GLU B N 1
ATOM 1612 C CA . GLU B 1 39 ? 13.031 10.57 8.438 1 98.75 39 GLU B CA 1
ATOM 1613 C C . GLU B 1 39 ? 12.25 9.531 7.629 1 98.75 39 GLU B C 1
ATOM 1615 O O . GLU B 1 39 ? 11.781 8.539 8.18 1 98.75 39 GLU B O 1
ATOM 1620 N N . GLY B 1 40 ? 12.156 9.859 6.355 1 98.75 40 GLY B N 1
ATOM 1621 C CA . GLY B 1 40 ? 11.484 8.914 5.473 1 98.75 40 GLY B CA 1
ATOM 1622 C C . GLY B 1 40 ? 11.836 9.117 4.012 1 98.75 40 GLY B C 1
ATOM 1623 O O . GLY B 1 40 ? 12.648 9.984 3.674 1 98.75 40 GLY B O 1
ATOM 1624 N N . GLY B 1 41 ? 11.242 8.242 3.18 1 98.75 41 GLY B N 1
ATOM 1625 C CA . GLY B 1 41 ? 11.438 8.273 1.739 1 98.75 41 GLY B CA 1
ATOM 1626 C C . GLY B 1 41 ? 10.938 7.023 1.039 1 98.75 41 GLY B C 1
ATOM 1627 O O . GLY B 1 41 ? 10.555 6.051 1.691 1 98.75 41 GLY B O 1
ATOM 1628 N N . CYS B 1 42 ? 10.961 7.152 -0.281 1 98.69 42 CYS B N 1
ATOM 1629 C CA . CYS B 1 42 ? 10.555 5.996 -1.075 1 98.69 42 CYS B CA 1
ATOM 1630 C C . CYS B 1 42 ? 11.594 4.887 -1 1 98.69 42 CYS B C 1
ATOM 1632 O O . CYS B 1 42 ? 12.609 5.023 -0.308 1 98.69 42 CYS B O 1
ATOM 1634 N N . HIS B 1 43 ? 11.375 3.783 -1.663 1 97.81 43 HIS B N 1
ATOM 1635 C CA . HIS B 1 43 ? 12.25 2.623 -1.56 1 97.81 43 HIS B CA 1
ATOM 1636 C C . HIS B 1 43 ? 13.57 2.859 -2.291 1 97.81 43 HIS B C 1
ATOM 1638 O O . HIS B 1 43 ? 14.633 2.459 -1.812 1 97.81 43 HIS B O 1
ATOM 1644 N N . CYS B 1 44 ? 13.578 3.496 -3.477 1 97.5 44 CYS B N 1
ATOM 1645 C CA . CYS B 1 44 ? 14.766 3.623 -4.316 1 97.5 44 CYS B CA 1
ATOM 1646 C C . CYS B 1 44 ? 15.641 4.781 -3.857 1 97.5 44 CYS B C 1
ATOM 1648 O O . CYS B 1 44 ? 16.797 4.91 -4.285 1 97.5 44 CYS B O 1
ATOM 1650 N N . GLY B 1 45 ? 15.078 5.648 -3.082 1 98 45 GLY B N 1
ATOM 1651 C CA . GLY B 1 45 ? 15.859 6.754 -2.555 1 98 45 GLY B CA 1
ATOM 1652 C C . GLY B 1 45 ? 15.695 8.031 -3.355 1 98 45 GLY B C 1
ATOM 1653 O O . GLY B 1 45 ? 16.234 9.078 -2.977 1 98 45 GLY B O 1
ATOM 1654 N N . ALA B 1 46 ? 14.914 8.023 -4.398 1 98.44 46 ALA B N 1
ATOM 1655 C CA . ALA B 1 46 ? 14.719 9.211 -5.223 1 98.44 46 ALA B CA 1
ATOM 1656 C C . ALA B 1 46 ? 13.883 10.258 -4.492 1 98.44 46 ALA B C 1
ATOM 1658 O O . ALA B 1 46 ? 13.953 11.445 -4.801 1 98.44 46 ALA B O 1
ATOM 1659 N N . VAL B 1 47 ? 13.062 9.867 -3.562 1 98.88 47 VAL B N 1
ATOM 1660 C CA . VAL B 1 47 ? 12.266 10.75 -2.717 1 98.88 47 VAL B CA 1
ATOM 1661 C C . VAL B 1 47 ? 12.664 10.562 -1.255 1 98.88 47 VAL B C 1
ATOM 1663 O O . VAL B 1 47 ? 12.664 9.445 -0.741 1 98.88 47 VAL B O 1
ATOM 1666 N N . THR B 1 48 ? 13.07 11.594 -0.662 1 98.88 48 THR B N 1
ATOM 1667 C CA . THR B 1 48 ? 13.391 11.602 0.761 1 98.88 48 THR B CA 1
ATOM 1668 C C . THR B 1 48 ? 12.773 12.82 1.445 1 98.88 48 THR B C 1
ATOM 1670 O O . THR B 1 48 ? 12.609 13.875 0.823 1 98.88 48 THR B O 1
ATOM 1673 N N . PHE B 1 49 ? 12.383 12.633 2.73 1 98.88 49 PHE B N 1
ATOM 1674 C CA . PHE B 1 49 ? 11.758 13.734 3.459 1 98.88 49 PHE B CA 1
ATOM 1675 C C . PHE B 1 49 ? 11.969 13.578 4.961 1 98.88 49 PHE B C 1
ATOM 1677 O O . PHE B 1 49 ? 12.406 12.523 5.426 1 98.88 49 PHE B O 1
ATOM 1684 N N . THR B 1 50 ? 11.773 14.656 5.66 1 98.81 50 THR B N 1
ATOM 1685 C CA . THR B 1 50 ? 11.594 14.664 7.109 1 98.81 50 THR B CA 1
ATOM 1686 C C . THR B 1 50 ? 10.203 15.188 7.473 1 98.81 50 THR B C 1
ATOM 1688 O O . THR B 1 50 ? 9.656 16.047 6.773 1 98.81 50 THR B O 1
ATOM 1691 N N . VAL B 1 51 ? 9.641 14.648 8.516 1 98.25 51 VAL B N 1
ATOM 1692 C CA . VAL B 1 51 ? 8.32 15.07 8.969 1 98.25 51 VAL B CA 1
ATOM 1693 C C . VAL B 1 51 ? 8.312 15.195 10.484 1 98.25 51 VAL B C 1
ATOM 1695 O O . VAL B 1 51 ? 8.82 14.312 11.188 1 98.25 51 VAL B O 1
ATOM 1698 N N . THR B 1 52 ? 7.754 16.281 10.906 1 96.81 52 THR B N 1
ATOM 1699 C CA . THR B 1 52 ? 7.547 16.469 12.344 1 96.81 52 THR B CA 1
ATOM 1700 C C . THR B 1 52 ? 6.078 16.281 12.703 1 96.81 52 THR B C 1
ATOM 1702 O O . THR B 1 52 ? 5.207 16.953 12.164 1 96.81 52 THR B O 1
ATOM 1705 N N . LEU B 1 53 ? 5.859 15.367 13.617 1 95.62 53 LEU B N 1
ATOM 1706 C CA . LEU B 1 53 ? 4.512 15.086 14.109 1 95.62 53 LEU B CA 1
ATOM 1707 C C . LEU B 1 53 ? 4.289 15.734 15.469 1 95.62 53 LEU B C 1
ATOM 1709 O O . LEU B 1 53 ? 5.219 15.852 16.266 1 95.62 53 LEU B O 1
ATOM 1713 N N . LYS B 1 54 ? 3.074 16.016 15.719 1 91.38 54 LYS B N 1
ATOM 1714 C CA . LYS B 1 54 ? 2.734 16.75 16.938 1 91.38 54 LYS B CA 1
ATOM 1715 C C . LYS B 1 54 ? 2.795 15.836 18.156 1 91.38 54 LYS B C 1
ATOM 1717 O O . LYS B 1 54 ? 2.865 16.312 19.297 1 91.38 54 LYS B O 1
ATOM 1722 N N . TRP B 1 55 ? 2.729 14.484 17.922 1 91.88 55 TRP B N 1
ATOM 1723 C CA . TRP B 1 55 ? 2.85 13.484 18.969 1 91.88 55 TRP B CA 1
ATOM 1724 C C . TRP B 1 55 ? 3.721 12.32 18.516 1 91.88 55 TRP B C 1
ATOM 1726 O O . TRP B 1 55 ? 3.865 12.078 17.328 1 91.88 55 TRP B O 1
ATOM 1736 N N . PRO B 1 56 ? 4.273 11.625 19.594 1 94.56 56 PRO B N 1
ATOM 1737 C CA . PRO B 1 56 ? 4.965 10.391 19.219 1 94.56 56 PRO B CA 1
ATOM 1738 C C . PRO B 1 56 ? 4.008 9.234 18.938 1 94.56 56 PRO B C 1
ATOM 1740 O O . PRO B 1 56 ? 2.857 9.258 19.391 1 94.56 56 PRO B O 1
ATOM 1743 N N . PHE B 1 57 ? 4.52 8.312 18.219 1 94.75 57 PHE B N 1
ATOM 1744 C CA . PHE B 1 57 ? 3.811 7.039 18.141 1 94.75 57 PHE B CA 1
ATOM 1745 C C . PHE B 1 57 ? 3.893 6.297 19.469 1 94.75 57 PHE B C 1
ATOM 1747 O O . PHE B 1 57 ? 4.898 6.391 20.172 1 94.75 57 PHE B O 1
ATOM 1754 N N . PRO B 1 58 ? 2.893 5.598 19.938 1 94.31 58 PRO B N 1
ATOM 1755 C CA . PRO B 1 58 ? 1.625 5.383 19.234 1 94.31 58 PRO B CA 1
ATOM 1756 C C . PRO B 1 58 ? 0.558 6.406 19.625 1 94.31 58 PRO B C 1
ATOM 1758 O O . PRO B 1 58 ? -0.611 6.246 19.266 1 94.31 58 PRO B O 1
ATOM 1761 N N . LYS B 1 59 ? 0.898 7.43 20.312 1 91.12 59 LYS B N 1
ATOM 1762 C CA . LYS B 1 59 ? -0.073 8.469 20.641 1 91.12 59 LYS B CA 1
ATOM 1763 C C . LYS B 1 59 ? -0.661 9.094 19.391 1 91.12 59 LYS B C 1
ATOM 1765 O O . LYS B 1 59 ? -1.858 9.375 19.328 1 91.12 59 LYS B O 1
ATOM 1770 N N . TYR B 1 60 ? 0.268 9.359 18.469 1 93 60 TYR B N 1
ATOM 1771 C CA . TYR B 1 60 ? -0.238 9.758 17.156 1 93 60 TYR B CA 1
ATOM 1772 C C . TYR B 1 60 ? -0.856 8.57 16.422 1 93 60 TYR B C 1
ATOM 1774 O O . TYR B 1 60 ? -0.155 7.621 16.062 1 93 60 TYR B O 1
ATOM 1782 N N . THR B 1 61 ? -2.1 8.641 16.125 1 92.62 61 THR B N 1
ATOM 1783 C CA . THR B 1 61 ? -2.77 7.52 15.484 1 92.62 61 THR B CA 1
ATOM 1784 C C . THR B 1 61 ? -2.59 7.582 13.969 1 92.62 61 THR B C 1
ATOM 1786 O O . THR B 1 61 ? -2.508 8.664 13.391 1 92.62 61 THR B O 1
ATOM 1789 N N . VAL B 1 62 ? -2.539 6.445 13.398 1 95.62 62 VAL B N 1
ATOM 1790 C CA . VAL B 1 62 ? -2.406 6.277 11.961 1 95.62 62 VAL B CA 1
ATOM 1791 C C . VAL B 1 62 ? -3.756 5.891 11.359 1 95.62 62 VAL B C 1
ATOM 1793 O O . VAL B 1 62 ? -4.41 4.961 11.836 1 95.62 62 VAL B O 1
ATOM 1796 N N . ASN B 1 63 ? -4.113 6.566 10.32 1 93.94 63 ASN B N 1
ATOM 1797 C CA . ASN B 1 63 ? -5.441 6.348 9.758 1 93.94 63 ASN B CA 1
ATOM 1798 C C . ASN B 1 63 ? -5.41 5.332 8.625 1 93.94 63 ASN B C 1
ATOM 1800 O O . ASN B 1 63 ? -4.578 5.43 7.719 1 93.94 63 ASN B O 1
ATOM 1804 N N . SER B 1 64 ? -6.289 4.398 8.734 1 93.81 64 SER B N 1
ATOM 1805 C CA . SER B 1 64 ? -6.586 3.461 7.652 1 93.81 64 SER B CA 1
ATOM 1806 C C . SER B 1 64 ? -7.953 3.736 7.039 1 93.81 64 SER B C 1
ATOM 1808 O O . SER B 1 64 ? -8.984 3.547 7.695 1 93.81 64 SER B O 1
ATOM 1810 N N . CYS B 1 65 ? -7.973 4.133 5.855 1 91.69 65 CYS B N 1
ATOM 1811 C CA . CYS B 1 65 ? -9.195 4.473 5.137 1 91.69 65 CYS B CA 1
ATOM 1812 C C . CYS B 1 65 ? -9.547 3.393 4.121 1 91.69 65 CYS B C 1
ATOM 1814 O O . CYS B 1 65 ? -8.664 2.816 3.488 1 91.69 65 CYS B O 1
ATOM 1816 N N . THR B 1 66 ? -10.859 3.209 3.816 1 90.25 66 THR B N 1
ATOM 1817 C CA . THR B 1 66 ? -11.258 2.121 2.93 1 90.25 66 THR B CA 1
ATOM 1818 C C . THR B 1 66 ? -11.719 2.666 1.579 1 90.25 66 THR B C 1
ATOM 1820 O O . THR B 1 66 ? -12.328 1.943 0.788 1 90.25 66 THR B O 1
ATOM 1823 N N . CYS B 1 67 ? -11.492 3.926 1.352 1 92.06 67 CYS B N 1
ATOM 1824 C CA . CYS B 1 67 ? -11.852 4.375 0.011 1 92.06 67 CYS B CA 1
ATOM 1825 C C . CYS B 1 67 ? -10.992 3.693 -1.043 1 92.06 67 CYS B C 1
ATOM 1827 O O . CYS B 1 67 ? -9.984 3.057 -0.713 1 92.06 67 CYS B O 1
ATOM 1829 N N . SER B 1 68 ? -11.352 3.754 -2.271 1 93.94 68 SER B N 1
ATOM 1830 C CA . SER B 1 68 ? -10.742 2.957 -3.326 1 93.94 68 SER B CA 1
ATOM 1831 C C . SER B 1 68 ? -9.25 3.262 -3.453 1 93.94 68 SER B C 1
ATOM 1833 O O . SER B 1 68 ? -8.422 2.352 -3.432 1 93.94 68 SER B O 1
ATOM 1835 N N . ILE B 1 69 ? -8.844 4.516 -3.5 1 94.69 69 ILE B N 1
ATOM 1836 C CA . ILE B 1 69 ? -7.441 4.844 -3.758 1 94.69 69 ILE B CA 1
ATOM 1837 C C . ILE B 1 69 ? -6.598 4.488 -2.537 1 94.69 69 ILE B C 1
ATOM 1839 O O . ILE B 1 69 ? -5.449 4.059 -2.674 1 94.69 69 ILE B O 1
ATOM 1843 N N . CYS B 1 70 ? -7.125 4.633 -1.348 1 95.62 70 CYS B N 1
ATOM 1844 C CA . CYS B 1 70 ? -6.387 4.246 -0.151 1 95.62 70 CYS B CA 1
ATOM 1845 C C . CYS B 1 70 ? -6.16 2.738 -0.111 1 95.62 70 CYS B C 1
ATOM 1847 O O . CYS B 1 70 ? -5.105 2.277 0.326 1 95.62 70 CYS B O 1
ATOM 1849 N N . THR B 1 71 ? -7.199 2.035 -0.541 1 96.12 71 THR B N 1
ATOM 1850 C CA . THR B 1 71 ? -7.062 0.583 -0.605 1 96.12 71 THR B CA 1
ATOM 1851 C C . THR B 1 71 ? -6.023 0.183 -1.648 1 96.12 71 THR B C 1
ATOM 1853 O O . THR B 1 71 ? -5.105 -0.588 -1.354 1 96.12 71 THR B O 1
ATOM 1856 N N . HIS B 1 72 ? -6.082 0.743 -2.832 1 97.75 72 HIS B N 1
ATOM 1857 C CA . HIS B 1 72 ? -5.16 0.419 -3.916 1 97.75 72 HIS B CA 1
ATOM 1858 C C . HIS B 1 72 ? -3.717 0.705 -3.518 1 97.75 72 HIS B C 1
ATOM 1860 O O . HIS B 1 72 ? -2.824 -0.105 -3.777 1 97.75 72 HIS B O 1
ATOM 1866 N N . ASN B 1 73 ? -3.521 1.811 -2.857 1 97.56 73 ASN B N 1
ATOM 1867 C CA . ASN B 1 73 ? -2.154 2.262 -2.621 1 97.56 73 ASN B CA 1
ATOM 1868 C C . ASN B 1 73 ? -1.649 1.826 -1.249 1 97.56 73 ASN B C 1
ATOM 1870 O O . ASN B 1 73 ? -0.501 2.096 -0.891 1 97.56 73 ASN B O 1
ATOM 1874 N N . GLY B 1 74 ? -2.52 1.133 -0.493 1 97.31 74 GLY B N 1
ATOM 1875 C CA . GLY B 1 74 ? -2.113 0.644 0.815 1 97.31 74 GLY B CA 1
ATOM 1876 C C . GLY B 1 74 ? -1.749 1.756 1.781 1 97.31 74 GLY B C 1
ATOM 1877 O O . GLY B 1 74 ? -0.788 1.633 2.543 1 97.31 74 GLY B O 1
ATOM 1878 N N . TYR B 1 75 ? -2.508 2.777 1.774 1 97.81 75 TYR B N 1
ATOM 1879 C CA . TYR B 1 75 ? -2.191 3.947 2.588 1 97.81 75 TYR B CA 1
ATOM 1880 C C . TYR B 1 75 ? -2.373 3.646 4.07 1 97.81 75 TYR B C 1
ATOM 1882 O O . TYR B 1 75 ? -3.355 3.016 4.465 1 97.81 75 TYR B O 1
ATOM 1890 N N . LEU B 1 76 ? -1.446 4.043 4.809 1 97.81 76 LEU B N 1
ATOM 1891 C CA . LEU B 1 76 ? -1.496 4.293 6.246 1 97.81 76 LEU B CA 1
ATOM 1892 C C . LEU B 1 76 ? -1.026 5.707 6.566 1 97.81 76 LEU B C 1
ATOM 1894 O O . LEU B 1 76 ? 0.166 6.008 6.477 1 97.81 76 LEU B O 1
ATOM 1898 N N . LEU B 1 77 ? -1.992 6.559 7.02 1 96.88 77 LEU B N 1
ATOM 1899 C CA . LEU B 1 77 ? -1.719 7.98 6.855 1 96.88 77 LEU B CA 1
ATOM 1900 C C . LEU B 1 77 ? -1.641 8.68 8.211 1 96.88 77 LEU B C 1
ATOM 1902 O O . LEU B 1 77 ? -2.432 8.391 9.109 1 96.88 77 LEU B O 1
ATOM 1906 N N . VAL B 1 78 ? -0.668 9.57 8.32 1 96.12 78 VAL B N 1
ATOM 1907 C CA . VAL B 1 78 ? -0.664 10.648 9.297 1 96.12 78 VAL B CA 1
ATOM 1908 C C . VAL B 1 78 ? -0.881 11.984 8.594 1 96.12 78 VAL B C 1
ATOM 1910 O O . VAL B 1 78 ? -0.657 12.102 7.387 1 96.12 78 VAL B O 1
ATOM 1913 N N . TYR B 1 79 ? -1.291 13.023 9.367 1 92.62 79 TYR B N 1
ATOM 1914 C CA . TYR B 1 79 ? -1.716 14.266 8.742 1 92.62 79 TYR B CA 1
ATOM 1915 C C . TYR B 1 79 ? -1.001 15.461 9.367 1 92.62 79 TYR B C 1
ATOM 1917 O O . TYR B 1 79 ? -1.634 16.312 10 1 92.62 79 TYR B O 1
ATOM 1925 N N . PRO B 1 80 ? 0.224 15.578 9.117 1 92.56 80 PRO B N 1
ATOM 1926 C CA . PRO B 1 80 ? 0.941 16.781 9.562 1 92.56 80 PRO B CA 1
ATOM 1927 C C . PRO B 1 80 ? 0.582 18.016 8.734 1 92.56 80 PRO B C 1
ATOM 1929 O O . PRO B 1 80 ? 0.03 17.891 7.641 1 92.56 80 PRO B O 1
ATOM 1932 N N . MET B 1 81 ? 0.893 19.141 9.336 1 89.19 81 MET B N 1
ATOM 1933 C CA . MET B 1 81 ? 0.852 20.359 8.531 1 89.19 81 MET B CA 1
ATOM 1934 C C . MET B 1 81 ? 1.911 20.328 7.434 1 89.19 81 MET B C 1
ATOM 1936 O O . MET B 1 81 ? 3.016 19.828 7.648 1 89.19 81 MET B O 1
ATOM 1940 N N . ARG B 1 82 ? 1.565 20.922 6.359 1 91.75 82 ARG B N 1
ATOM 1941 C CA . ARG B 1 82 ? 2.492 20.953 5.23 1 91.75 82 ARG B CA 1
ATOM 1942 C C . ARG B 1 82 ? 3.846 21.516 5.652 1 91.75 82 ARG B C 1
ATOM 1944 O O . ARG B 1 82 ? 4.891 21.031 5.219 1 91.75 82 ARG B O 1
ATOM 1951 N N . GLN B 1 83 ? 3.844 22.531 6.492 1 90.62 83 GLN B N 1
ATOM 1952 C CA . GLN B 1 83 ? 5.074 23.203 6.902 1 90.62 83 GLN B CA 1
ATOM 1953 C C . GLN B 1 83 ? 5.965 22.266 7.715 1 90.62 83 GLN B C 1
ATOM 1955 O O . GLN B 1 83 ? 7.156 22.516 7.887 1 90.62 83 GLN B O 1
ATOM 1960 N N . ASP B 1 84 ? 5.383 21.188 8.242 1 93.62 84 ASP B N 1
ATOM 1961 C CA . ASP B 1 84 ? 6.125 20.25 9.086 1 93.62 84 ASP B CA 1
ATOM 1962 C C . ASP B 1 84 ? 6.691 19.094 8.258 1 93.62 84 ASP B C 1
ATOM 1964 O O . ASP B 1 84 ? 7.234 18.141 8.805 1 93.62 84 ASP B O 1
ATOM 1968 N N . VAL B 1 85 ? 6.574 19.203 6.957 1 96.75 85 VAL B N 1
ATOM 1969 C CA . VAL B 1 85 ? 7.125 18.219 6.031 1 96.75 85 VAL B CA 1
ATOM 1970 C C . VAL B 1 85 ? 8.156 18.891 5.117 1 96.75 85 VAL B C 1
ATOM 1972 O O . VAL B 1 85 ? 7.855 19.891 4.469 1 96.75 85 VAL B O 1
ATOM 1975 N N . LYS B 1 86 ? 9.352 18.297 5.09 1 98.44 86 LYS B N 1
ATOM 1976 C CA . LYS B 1 86 ? 10.422 18.844 4.254 1 98.44 86 LYS B CA 1
ATOM 1977 C C . LYS B 1 86 ? 10.961 17.781 3.301 1 98.44 86 LYS B C 1
ATOM 1979 O O . LYS B 1 86 ? 11.539 16.781 3.738 1 98.44 86 LYS B O 1
ATOM 1984 N N . PHE B 1 87 ? 10.836 18.047 2.051 1 98.62 87 PHE B N 1
ATOM 1985 C CA . PHE B 1 87 ? 11.398 17.172 1.032 1 98.62 87 PHE B CA 1
ATOM 1986 C C . PHE B 1 87 ? 12.82 17.594 0.675 1 98.62 87 PHE B C 1
ATOM 1988 O O . PHE B 1 87 ? 13.117 18.781 0.592 1 98.62 87 PHE B O 1
ATOM 1995 N N . SER B 1 88 ? 13.594 16.641 0.35 1 98.25 88 SER B N 1
ATOM 1996 C CA . SER B 1 88 ? 15 16.922 0.065 1 98.25 88 SER B CA 1
ATOM 1997 C C . SER B 1 88 ? 15.258 16.953 -1.437 1 98.25 88 SER B C 1
ATOM 1999 O O . SER B 1 88 ? 14.625 16.234 -2.203 1 98.25 88 SER B O 1
ATOM 2001 N N . GLY B 1 89 ? 16.172 17.875 -1.813 1 97.5 89 GLY B N 1
ATOM 2002 C CA . GLY B 1 89 ? 16.641 17.859 -3.186 1 97.5 89 GLY B CA 1
ATOM 2003 C C . GLY B 1 89 ? 15.531 17.938 -4.211 1 97.5 89 GLY B C 1
ATOM 2004 O O . GLY B 1 89 ? 14.656 18.797 -4.121 1 97.5 89 GLY B O 1
ATOM 2005 N N . ASP B 1 90 ? 15.594 16.953 -5.203 1 97.94 90 ASP B N 1
ATOM 2006 C CA . ASP B 1 90 ? 14.648 16.906 -6.316 1 97.94 90 ASP B CA 1
ATOM 2007 C C . ASP B 1 90 ? 13.477 15.984 -6.008 1 97.94 90 ASP B C 1
ATOM 2009 O O . ASP B 1 90 ? 12.828 15.469 -6.926 1 97.94 90 ASP B O 1
ATOM 2013 N N . SER B 1 91 ? 13.211 15.789 -4.742 1 98.62 91 SER B N 1
ATOM 2014 C CA . SER B 1 91 ? 12.203 14.812 -4.324 1 98.62 91 SER B CA 1
ATOM 2015 C C . SER B 1 91 ? 10.836 15.148 -4.914 1 98.62 91 SER B C 1
ATOM 2017 O O . SER B 1 91 ? 10.133 14.266 -5.414 1 98.62 91 SER B O 1
ATOM 2019 N N . GLU B 1 92 ? 10.484 16.375 -4.871 1 97.38 92 GLU B N 1
ATOM 2020 C CA . GLU B 1 92 ? 9.172 16.75 -5.371 1 97.38 92 GLU B CA 1
ATOM 2021 C C . GLU B 1 92 ? 9.062 16.516 -6.875 1 97.38 92 GLU B C 1
ATOM 2023 O O . GLU B 1 92 ? 8.008 16.109 -7.371 1 97.38 92 GLU B O 1
ATOM 2028 N N . GLU B 1 93 ? 10.133 16.703 -7.594 1 97.94 93 GLU B N 1
ATOM 2029 C CA . GLU B 1 93 ? 10.156 16.484 -9.039 1 97.94 93 GLU B CA 1
ATOM 2030 C C . GLU B 1 93 ? 10.148 15 -9.367 1 97.94 93 GLU B C 1
ATOM 2032 O O . GLU B 1 93 ? 9.711 14.602 -10.445 1 97.94 93 GLU B O 1
ATOM 2037 N N . ASN B 1 94 ? 10.617 14.25 -8.469 1 98.62 94 ASN B N 1
ATOM 2038 C CA . ASN B 1 94 ? 10.719 12.812 -8.68 1 98.62 94 ASN B CA 1
ATOM 2039 C C . ASN B 1 94 ? 9.406 12.102 -8.375 1 98.62 94 ASN B C 1
ATOM 2041 O O . ASN B 1 94 ? 9.297 10.883 -8.547 1 98.62 94 ASN B O 1
ATOM 2045 N N . MET B 1 95 ? 8.414 12.914 -8.008 1 98.56 95 MET B N 1
ATOM 2046 C CA . MET B 1 95 ? 7.117 12.32 -7.699 1 98.56 95 MET B CA 1
ATOM 2047 C C . MET B 1 95 ? 6.129 12.555 -8.836 1 98.56 95 MET B C 1
ATOM 2049 O O . MET B 1 95 ? 6.102 13.633 -9.43 1 98.56 95 MET B O 1
ATOM 2053 N N . GLY B 1 96 ? 5.414 11.477 -9.086 1 97.56 96 GLY B N 1
ATOM 2054 C CA . GLY B 1 96 ? 4.234 11.648 -9.922 1 97.56 96 GLY B CA 1
ATOM 2055 C C . GLY B 1 96 ? 3.066 12.266 -9.18 1 97.56 96 GLY B C 1
ATOM 2056 O O . GLY B 1 96 ? 3.109 12.414 -7.953 1 97.56 96 GLY B O 1
ATOM 2057 N N . SER B 1 97 ? 2.102 12.727 -9.945 1 96.06 97 SER B N 1
ATOM 2058 C CA . SER B 1 97 ? 0.893 13.375 -9.445 1 96.06 97 SER B CA 1
ATOM 2059 C C . SER B 1 97 ? -0.359 12.773 -10.07 1 96.06 97 SER B C 1
ATOM 2061 O O . SER B 1 97 ? -0.469 12.695 -11.297 1 96.06 97 SER B O 1
ATOM 2063 N N . TYR B 1 98 ? -1.248 12.305 -9.148 1 96.38 98 TYR B N 1
ATOM 2064 C CA . TYR B 1 98 ? -2.502 11.734 -9.625 1 96.38 98 TYR B CA 1
ATOM 2065 C C . TYR B 1 98 ? -3.693 12.359 -8.906 1 96.38 98 TYR B C 1
ATOM 2067 O O . TYR B 1 98 ? -3.828 12.234 -7.688 1 96.38 98 TYR B O 1
ATOM 2075 N N . LYS B 1 99 ? -4.496 12.969 -9.734 1 92 99 LYS B N 1
ATOM 2076 C CA . LYS B 1 99 ? -5.75 13.562 -9.281 1 92 99 LYS B CA 1
ATOM 2077 C C . LYS B 1 99 ? -6.941 12.969 -10.031 1 92 99 LYS B C 1
ATOM 2079 O O . LYS B 1 99 ? -6.852 12.68 -11.227 1 92 99 LYS B O 1
ATOM 2084 N N . TRP B 1 100 ? -7.969 12.734 -9.273 1 82.69 100 TRP B N 1
ATOM 2085 C CA . TRP B 1 100 ? -9.164 12.227 -9.938 1 82.69 100 TRP B CA 1
ATOM 2086 C C . TRP B 1 100 ? -10.422 12.859 -9.367 1 82.69 100 TRP B C 1
ATOM 2088 O O . TRP B 1 100 ? -10.359 13.586 -8.367 1 82.69 100 TRP B O 1
ATOM 2098 N N . ARG B 1 101 ? -11.555 12.641 -10.047 1 72.5 101 ARG B N 1
ATOM 2099 C CA . ARG B 1 101 ? -12.859 13.203 -9.695 1 72.5 101 ARG B CA 1
ATOM 2100 C C . ARG B 1 101 ? -12.766 14.719 -9.508 1 72.5 101 ARG B C 1
ATOM 2102 O O . ARG B 1 101 ? -12.375 15.438 -10.422 1 72.5 101 ARG B O 1
ATOM 2109 N N . HIS B 1 102 ? -12.844 15.109 -8.164 1 63.12 102 HIS B N 1
ATOM 2110 C CA . HIS B 1 102 ? -12.898 16.562 -7.969 1 63.12 102 HIS B CA 1
ATOM 2111 C C . HIS B 1 102 ? -11.5 17.141 -7.852 1 63.12 102 HIS B C 1
ATOM 2113 O O . HIS B 1 102 ? -11.344 18.344 -7.562 1 63.12 102 HIS B O 1
ATOM 2119 N N . LYS B 1 103 ? -10.523 16.359 -8.102 1 61.12 103 LYS B N 1
ATOM 2120 C CA . LYS B 1 103 ? -9.125 16.734 -8.266 1 61.12 103 LYS B CA 1
ATOM 2121 C C . LYS B 1 103 ? -8.609 17.484 -7.039 1 61.12 103 LYS B C 1
ATOM 2123 O O . LYS B 1 103 ? -7.719 18.328 -7.145 1 61.12 103 LYS B O 1
ATOM 2128 N N . VAL B 1 104 ? -9.219 17.156 -5.922 1 65 104 VAL B N 1
ATOM 2129 C CA . VAL B 1 104 ? -8.844 17.906 -4.727 1 65 104 VAL B CA 1
ATOM 2130 C C . VAL B 1 104 ? -7.648 17.234 -4.051 1 65 104 VAL B C 1
ATOM 2132 O O . VAL B 1 104 ? -6.691 17.906 -3.666 1 65 104 VAL B O 1
ATOM 2135 N N . ALA B 1 105 ? -7.707 15.992 -4.027 1 79 105 ALA B N 1
ATOM 2136 C CA . ALA B 1 105 ? -6.586 15.305 -3.389 1 79 105 ALA B CA 1
ATOM 2137 C C . ALA B 1 105 ? -5.551 14.867 -4.422 1 79 105 ALA B C 1
ATOM 2139 O O . ALA B 1 105 ? -5.883 14.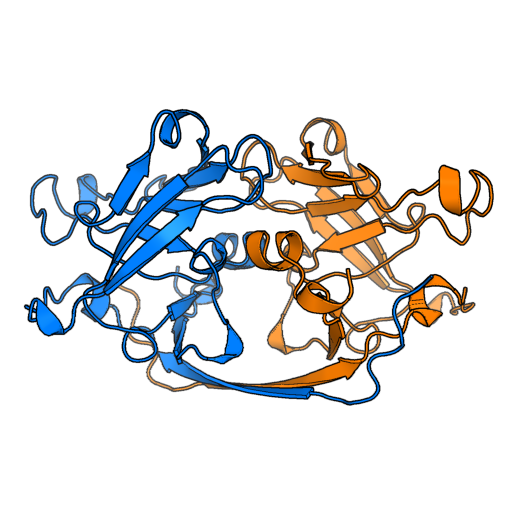18 -5.391 1 79 105 ALA B O 1
ATOM 2140 N N . ASP B 1 106 ? -4.371 15.43 -4.301 1 91.25 106 ASP B N 1
ATOM 2141 C CA . ASP B 1 106 ? -3.252 1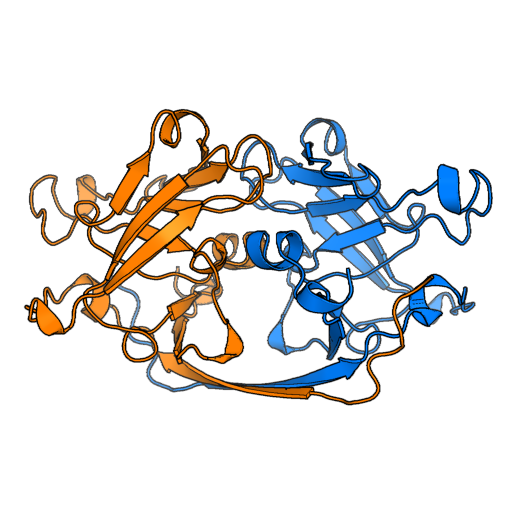5.07 -5.164 1 91.25 106 ASP B CA 1
ATOM 2142 C C . ASP B 1 106 ? -2.432 13.93 -4.559 1 91.25 106 ASP B C 1
ATOM 2144 O O . ASP B 1 106 ? -1.754 14.117 -3.547 1 91.25 106 ASP B O 1
ATOM 2148 N N . HIS B 1 107 ? -2.578 12.781 -5.164 1 96.69 107 HIS B N 1
ATOM 2149 C CA . HIS B 1 107 ? -1.833 11.617 -4.707 1 96.69 107 HIS B CA 1
ATOM 2150 C C . HIS B 1 107 ? -0.465 11.539 -5.379 1 96.69 107 HIS B C 1
ATOM 2152 O O . HIS B 1 107 ? -0.375 11.438 -6.605 1 96.69 107 HIS B O 1
ATOM 2158 N N . ARG B 1 108 ? 0.584 11.539 -4.527 1 97.94 108 ARG B N 1
ATOM 2159 C CA . ARG B 1 108 ? 1.948 11.617 -5.039 1 97.94 108 ARG B CA 1
ATOM 2160 C C . ARG B 1 108 ? 2.707 10.32 -4.777 1 97.94 108 ARG B C 1
ATOM 2162 O O . ARG B 1 108 ? 2.574 9.727 -3.707 1 97.94 108 ARG B O 1
ATOM 2169 N N . PHE B 1 109 ? 3.449 9.883 -5.785 1 98.81 109 PHE B N 1
ATOM 2170 C CA . PHE B 1 109 ? 4.184 8.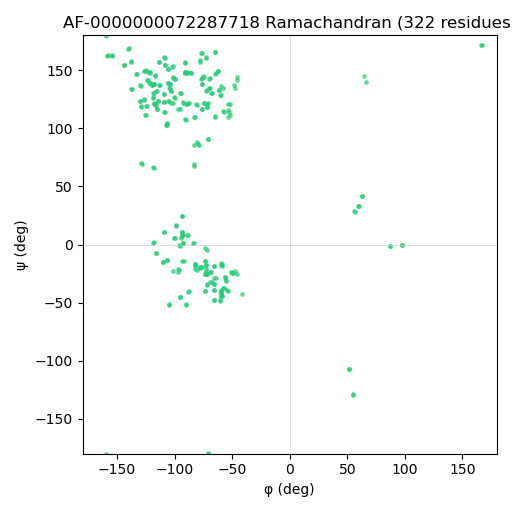625 -5.703 1 98.81 109 PHE B CA 1
ATOM 2171 C C . PHE B 1 109 ? 5.523 8.734 -6.426 1 98.81 109 PHE B C 1
ATOM 2173 O O . PHE B 1 109 ? 5.688 9.57 -7.316 1 98.81 109 PHE B O 1
ATOM 2180 N N . CYS B 1 110 ? 6.488 7.938 -6.035 1 98.81 110 CYS B N 1
ATOM 2181 C CA . CYS B 1 110 ? 7.793 7.945 -6.688 1 98.81 110 CYS B CA 1
ATOM 2182 C C . CYS B 1 110 ? 7.691 7.414 -8.109 1 98.81 110 CYS B C 1
ATOM 2184 O O . CYS B 1 110 ? 7.188 6.312 -8.336 1 98.81 110 CYS B O 1
ATOM 2186 N N . LYS B 1 111 ? 8.25 8.148 -9.039 1 98.56 111 LYS B N 1
ATOM 2187 C CA . LYS B 1 111 ? 8.172 7.773 -10.445 1 98.56 111 LYS B CA 1
ATOM 2188 C C . LYS B 1 111 ? 9.078 6.578 -10.742 1 98.56 111 LYS B C 1
ATOM 2190 O O . LYS B 1 111 ? 8.906 5.906 -11.766 1 98.56 111 LYS B O 1
ATOM 2195 N N . THR B 1 112 ? 10.008 6.32 -9.867 1 97.88 112 THR B N 1
ATOM 2196 C CA . THR B 1 112 ? 11.023 5.309 -10.133 1 97.88 112 THR B CA 1
ATOM 2197 C C . THR B 1 112 ? 10.625 3.969 -9.516 1 97.88 112 THR B C 1
ATOM 2199 O O . THR B 1 112 ? 10.664 2.936 -10.188 1 97.88 112 THR B O 1
ATOM 2202 N N . CYS B 1 113 ? 10.156 3.979 -8.258 1 98 113 CYS B N 1
ATOM 2203 C CA . CYS B 1 113 ? 9.922 2.697 -7.605 1 98 113 CYS B CA 1
ATOM 2204 C C . CYS B 1 113 ? 8.445 2.5 -7.297 1 98 113 CYS B C 1
ATOM 2206 O O . CYS B 1 113 ? 8.039 1.438 -6.82 1 98 113 CYS B O 1
ATOM 2208 N N . GLY B 1 114 ? 7.652 3.48 -7.492 1 98.38 114 GLY B N 1
ATOM 2209 C CA . GLY B 1 114 ? 6.211 3.33 -7.398 1 98.38 114 GLY B CA 1
ATOM 2210 C C . GLY B 1 114 ? 5.68 3.523 -5.992 1 98.38 114 GLY B C 1
ATOM 2211 O O . GLY B 1 114 ? 4.469 3.504 -5.77 1 98.38 114 GLY B O 1
ATOM 2212 N N . SER B 1 115 ? 6.555 3.777 -4.988 1 98.75 115 SER B N 1
ATOM 2213 C CA . SER B 1 115 ? 6.094 3.932 -3.611 1 98.75 115 SER B CA 1
ATOM 2214 C C . SER B 1 115 ? 5.113 5.09 -3.484 1 98.75 115 SER B C 1
ATOM 2216 O O . SER B 1 115 ? 5.379 6.191 -3.969 1 98.75 115 SER B O 1
ATOM 2218 N N . SER B 1 116 ? 3.959 4.855 -2.889 1 98.81 116 SER B N 1
ATOM 2219 C CA . SER B 1 116 ? 2.992 5.902 -2.584 1 98.81 116 SER B CA 1
ATOM 2220 C C . SER B 1 116 ? 3.449 6.75 -1.4 1 98.81 116 SER B C 1
ATOM 2222 O O . SER B 1 116 ? 3.564 6.246 -0.28 1 98.81 116 SER B O 1
ATOM 2224 N N . ILE B 1 117 ? 3.6 8.07 -1.601 1 98.75 117 ILE B N 1
ATOM 2225 C CA . ILE B 1 117 ? 4.312 8.891 -0.626 1 98.75 117 ILE B CA 1
ATOM 2226 C C . ILE B 1 117 ? 3.312 9.719 0.178 1 98.75 117 ILE B C 1
ATOM 2228 O O . ILE B 1 117 ? 3.365 9.742 1.41 1 98.75 117 ILE B O 1
ATOM 2232 N N . MET B 1 118 ? 2.432 10.43 -0.49 1 98.06 118 MET B N 1
ATOM 2233 C CA . MET B 1 118 ? 1.635 11.422 0.232 1 98.06 118 MET B CA 1
ATOM 2234 C C . MET B 1 118 ? 0.357 11.75 -0.531 1 98.06 118 MET B C 1
ATOM 2236 O O . MET B 1 118 ? 0.235 11.43 -1.715 1 98.06 118 MET B O 1
ATOM 2240 N N . ILE B 1 119 ? -0.578 12.336 0.19 1 95.56 119 ILE B N 1
ATOM 2241 C CA . ILE B 1 119 ? -1.764 12.984 -0.354 1 95.56 119 ILE B CA 1
ATOM 2242 C C . ILE B 1 119 ? -1.719 14.484 -0.045 1 95.56 119 ILE B C 1
ATOM 2244 O O . ILE B 1 119 ? -1.651 14.883 1.121 1 95.56 119 ILE B O 1
ATOM 2248 N N . ASP B 1 120 ? -1.653 15.219 -1.07 1 91.62 120 ASP B N 1
ATOM 2249 C CA . ASP B 1 120 ? -1.77 16.672 -0.912 1 91.62 120 ASP B CA 1
ATOM 2250 C C . ASP B 1 120 ? -3.232 17.094 -0.833 1 91.62 120 ASP B C 1
ATOM 2252 O O . ASP B 1 120 ? -3.953 17.047 -1.832 1 91.62 120 ASP B O 1
ATOM 2256 N N . LEU B 1 121 ? -3.688 17.516 0.312 1 84.06 121 LEU B N 1
ATOM 2257 C CA . LEU B 1 121 ? -5.094 17.781 0.601 1 84.06 121 LEU B CA 1
ATOM 2258 C C . LEU B 1 121 ? -5.406 19.266 0.482 1 84.06 121 LEU B C 1
ATOM 2260 O O . LEU B 1 121 ? -6.422 19.734 1.001 1 84.06 121 LEU B O 1
ATOM 2264 N N . ARG B 1 122 ? -4.512 19.969 -0.148 1 75.06 122 ARG B N 1
ATOM 2265 C CA . ARG B 1 122 ? -4.75 21.406 -0.281 1 75.06 122 ARG B CA 1
ATOM 2266 C C . ARG B 1 122 ? -6.074 21.672 -0.983 1 75.06 122 ARG B C 1
ATOM 2268 O O . ARG B 1 122 ? -6.32 21.172 -2.076 1 75.06 122 ARG B O 1
ATOM 2275 N N . ARG B 1 123 ? -6.938 22.25 -0.2 1 66.56 123 ARG B N 1
ATOM 2276 C CA . ARG B 1 123 ? -8.234 22.625 -0.75 1 66.56 123 ARG B CA 1
ATOM 2277 C C . ARG B 1 123 ? -8.445 24.141 -0.669 1 66.56 123 ARG B C 1
ATOM 2279 O O . ARG B 1 123 ? -9.305 24.609 0.079 1 66.56 123 ARG B O 1
ATOM 2286 N N . PRO B 1 124 ? -7.598 24.812 -1.456 1 63.75 124 PRO B N 1
ATOM 2287 C CA . PRO B 1 124 ? -7.762 26.266 -1.329 1 63.75 124 PRO B CA 1
ATOM 2288 C C . PRO B 1 124 ? -9.195 26.719 -1.596 1 63.75 124 PRO B C 1
ATOM 2290 O O . PRO B 1 124 ? -9.641 27.719 -1.029 1 63.75 124 PRO B O 1
ATOM 2293 N N . GLU B 1 125 ? -9.758 25.969 -2.445 1 62.5 125 GLU B N 1
ATOM 2294 C CA . GLU B 1 125 ? -11.117 26.359 -2.803 1 62.5 125 GLU B CA 1
ATOM 2295 C C . GLU B 1 125 ? -12.07 26.172 -1.63 1 62.5 125 GLU B C 1
ATOM 2297 O O . GLU B 1 125 ? -13.109 26.844 -1.551 1 62.5 125 GLU B O 1
ATOM 2302 N N . ILE B 1 126 ? -11.766 25.219 -0.89 1 59.09 126 ILE B N 1
ATOM 2303 C CA . ILE B 1 126 ? -12.656 24.922 0.223 1 59.09 126 ILE B CA 1
ATOM 2304 C C . ILE B 1 126 ? -12.227 25.703 1.458 1 59.09 126 ILE B C 1
ATOM 2306 O O . ILE B 1 126 ? -13.07 26.297 2.141 1 59.09 126 ILE B O 1
ATOM 2310 N N . PHE B 1 127 ? -11.016 25.594 1.772 1 59.78 127 PHE B N 1
ATOM 2311 C CA . PHE B 1 127 ? -10.586 26.156 3.051 1 59.78 127 PHE B CA 1
ATOM 2312 C C . PHE B 1 127 ? -10.039 27.562 2.875 1 59.78 127 PHE B C 1
ATOM 2314 O O . PHE B 1 127 ? -9.805 28.266 3.857 1 59.78 127 PHE B O 1
ATOM 2321 N N . GLY B 1 128 ? -10.172 27.953 1.763 1 57.25 128 GLY B N 1
ATOM 2322 C CA . GLY B 1 128 ? -9.508 29.219 1.512 1 57.25 128 GLY B CA 1
ATOM 2323 C C . GLY B 1 128 ? -7.996 29.125 1.601 1 57.25 128 GLY B C 1
ATOM 2324 O O . GLY B 1 128 ? -7.461 28.156 2.129 1 57.25 128 GLY B O 1
ATOM 2325 N N . GLU B 1 129 ? -7.152 29.75 0.772 1 55.88 129 GLU B N 1
ATOM 2326 C CA . GLU B 1 129 ? -5.695 29.766 0.687 1 55.88 129 GLU B CA 1
ATOM 2327 C C . GLU B 1 129 ? -5.062 29.953 2.064 1 55.88 129 GLU B C 1
ATOM 2329 O O . GLU B 1 129 ? -3.904 29.594 2.275 1 55.88 129 GLU B O 1
ATOM 2334 N N . THR B 1 130 ? -5.797 30.547 2.918 1 55.06 130 THR B N 1
ATOM 2335 C CA . THR B 1 130 ? -5.117 31.328 3.947 1 55.06 130 THR B CA 1
ATOM 2336 C C . THR B 1 130 ? -5.07 30.562 5.266 1 55.06 130 THR B C 1
ATOM 2338 O O . THR B 1 130 ? -4.383 30.969 6.203 1 55.06 130 THR B O 1
ATOM 2341 N N . ASP B 1 131 ? -5.98 29.594 5.496 1 57.47 131 ASP B N 1
ATOM 2342 C CA . ASP B 1 131 ? -5.805 29.125 6.871 1 57.47 131 ASP B CA 1
ATOM 2343 C C . ASP B 1 131 ? -4.695 28.078 6.961 1 57.47 131 ASP B C 1
ATOM 2345 O O . ASP B 1 131 ? -4.91 26.906 6.621 1 57.47 131 ASP B O 1
ATOM 2349 N N . PRO B 1 132 ? -3.441 28.672 7.098 1 58.16 132 PRO B N 1
ATOM 2350 C CA . PRO B 1 132 ? -2.275 27.781 7.121 1 58.16 132 PRO B CA 1
ATOM 2351 C C . PRO B 1 132 ? -2.445 26.625 8.086 1 58.16 132 PRO B C 1
ATOM 2353 O O . PRO B 1 132 ? -1.784 25.594 7.938 1 58.16 132 PRO B O 1
ATOM 2356 N N . ARG B 1 133 ? -3.332 26.875 9.094 1 58.41 133 ARG B N 1
ATOM 2357 C CA . ARG B 1 133 ? -3.508 25.844 10.117 1 58.41 133 ARG B CA 1
ATOM 2358 C C . ARG B 1 133 ? -4.262 24.641 9.555 1 58.41 133 ARG B C 1
ATOM 2360 O O . ARG B 1 133 ? -4.254 23.562 10.156 1 58.41 133 ARG B O 1
ATOM 2367 N N . LYS B 1 134 ? -4.641 24.922 8.281 1 70.12 134 LYS B N 1
ATOM 2368 C CA . LYS B 1 134 ? -5.457 23.844 7.727 1 70.12 134 LYS B CA 1
ATOM 2369 C C . LYS B 1 134 ? -4.785 23.219 6.508 1 70.12 134 LYS B C 1
ATOM 2371 O O . LYS B 1 134 ? -5.355 22.328 5.863 1 70.12 134 LYS B O 1
ATOM 2376 N N . ASP B 1 135 ? -3.57 23.766 6.254 1 82.81 135 ASP B N 1
ATOM 2377 C CA . ASP B 1 135 ? -2.814 23.203 5.141 1 82.81 135 ASP B CA 1
ATOM 2378 C C . ASP B 1 135 ? -2.117 21.906 5.551 1 82.81 135 ASP B C 1
ATOM 2380 O O . ASP B 1 135 ? -0.956 21.922 5.965 1 82.81 135 ASP B O 1
ATOM 2384 N N . MET B 1 136 ? -2.895 20.766 5.43 1 87.69 136 MET B N 1
ATOM 2385 C CA . MET B 1 136 ? -2.404 19.469 5.859 1 87.69 136 MET B CA 1
ATOM 2386 C C . MET B 1 136 ? -2.109 18.578 4.656 1 87.69 136 MET B C 1
ATOM 2388 O O . MET B 1 136 ? -2.641 18.797 3.568 1 87.69 136 MET B O 1
ATOM 2392 N N . VAL B 1 137 ? -1.228 17.672 4.902 1 92.94 137 VAL B N 1
ATOM 2393 C CA . VAL B 1 137 ? -0.965 16.625 3.936 1 92.94 137 VAL B CA 1
ATOM 2394 C C . VAL B 1 137 ? -1.104 15.258 4.609 1 92.94 137 VAL B C 1
ATOM 2396 O O . VAL B 1 137 ? -0.974 15.141 5.832 1 92.94 137 VAL B O 1
ATOM 2399 N N . GLY B 1 138 ? -1.492 14.312 3.877 1 95.44 138 GLY B N 1
ATOM 2400 C CA . GLY B 1 138 ? -1.395 12.938 4.332 1 95.44 138 GLY B CA 1
ATOM 2401 C C . GLY B 1 138 ? -0.077 12.281 3.965 1 95.44 138 GLY B C 1
ATOM 2402 O O . GLY B 1 138 ? 0.275 12.195 2.787 1 95.44 138 GLY B O 1
ATOM 2403 N N . ILE B 1 139 ? 0.658 11.836 4.938 1 98.25 139 ILE B N 1
ATOM 2404 C CA . ILE B 1 139 ? 1.919 11.148 4.672 1 98.25 139 ILE B CA 1
ATOM 2405 C C . ILE B 1 139 ? 1.776 9.664 4.992 1 98.25 139 ILE B C 1
ATOM 2407 O O . ILE B 1 139 ? 1.28 9.297 6.062 1 98.25 139 ILE B O 1
ATOM 2411 N N . ASN B 1 140 ? 2.182 8.852 4.047 1 98.81 140 ASN B N 1
ATOM 2412 C CA . ASN B 1 140 ? 2.131 7.406 4.207 1 98.81 140 ASN B CA 1
ATOM 2413 C C . ASN B 1 140 ? 3.252 6.902 5.113 1 98.81 140 ASN B C 1
ATOM 2415 O O . ASN B 1 140 ? 4.422 6.906 4.723 1 98.81 140 ASN B O 1
ATOM 2419 N N . VAL B 1 141 ? 2.904 6.324 6.258 1 98.75 141 VAL B N 1
ATOM 2420 C CA . VAL B 1 141 ? 3.912 5.984 7.258 1 98.75 141 VAL B CA 1
ATOM 2421 C C . VAL B 1 141 ? 4.723 4.777 6.789 1 98.75 141 VAL B C 1
ATOM 2423 O O . VAL B 1 141 ? 5.793 4.496 7.328 1 98.75 141 VAL B O 1
ATOM 2426 N N . ARG B 1 142 ? 4.246 4.094 5.797 1 98.56 142 ARG B N 1
ATOM 2427 C CA . ARG B 1 142 ? 4.988 2.971 5.23 1 98.56 142 ARG B CA 1
ATOM 2428 C C . ARG B 1 142 ? 6.348 3.418 4.715 1 98.56 142 ARG B C 1
ATOM 2430 O O . ARG B 1 142 ? 7.242 2.592 4.504 1 98.56 142 ARG B O 1
ATOM 2437 N N . ASN B 1 143 ? 6.484 4.723 4.504 1 98.75 143 ASN B N 1
ATOM 2438 C CA . ASN B 1 143 ? 7.723 5.25 3.939 1 98.75 143 ASN B CA 1
ATOM 2439 C C . ASN B 1 143 ? 8.625 5.836 5.02 1 98.75 143 ASN B C 1
ATOM 2441 O O . ASN B 1 143 ? 9.656 6.438 4.711 1 98.75 143 ASN B O 1
ATOM 2445 N N . PHE B 1 144 ? 8.25 5.699 6.34 1 98.69 144 PHE B N 1
ATOM 2446 C CA . PHE B 1 144 ? 9.102 6.152 7.434 1 98.69 144 PHE B CA 1
ATOM 2447 C C . PHE B 1 144 ? 10.258 5.18 7.656 1 98.69 144 PHE B C 1
ATOM 2449 O O . PHE B 1 144 ? 10.07 3.963 7.594 1 98.69 144 PHE B O 1
ATOM 2456 N N . LYS B 1 145 ? 11.391 5.73 7.883 1 97.75 145 LYS B N 1
ATOM 2457 C CA . LYS B 1 145 ? 12.523 4.879 8.219 1 97.75 145 LYS B CA 1
ATOM 2458 C C . LYS B 1 145 ? 12.266 4.094 9.5 1 97.75 145 LYS B C 1
ATOM 2460 O O . LYS B 1 145 ? 11.758 4.645 10.477 1 97.75 145 LYS B O 1
ATOM 2465 N N . ASN B 1 146 ? 12.547 2.791 9.5 1 94.25 146 ASN B N 1
ATOM 2466 C CA . ASN B 1 146 ? 12.492 1.892 10.648 1 94.25 146 ASN B CA 1
ATOM 2467 C C . ASN B 1 146 ? 11.102 1.839 11.258 1 94.25 146 ASN B C 1
ATOM 2469 O O . ASN B 1 146 ? 10.953 1.752 12.484 1 94.25 146 ASN B O 1
ATOM 2473 N N . ILE B 1 147 ? 10.102 1.956 10.469 1 95.62 147 ILE B N 1
ATOM 2474 C CA . ILE B 1 147 ? 8.727 1.927 10.961 1 95.62 147 ILE B CA 1
ATOM 2475 C C . ILE B 1 147 ? 8.359 0.504 11.375 1 95.62 147 ILE B C 1
ATOM 2477 O O . ILE B 1 147 ? 8.703 -0.458 10.688 1 95.62 147 ILE B O 1
ATOM 2481 N N . ASP B 1 148 ? 7.785 0.372 12.531 1 92.69 148 ASP B N 1
ATOM 2482 C CA . ASP B 1 148 ? 7.152 -0.866 12.984 1 92.69 148 ASP B CA 1
ATOM 2483 C C . ASP B 1 148 ? 5.633 -0.744 12.961 1 92.69 148 ASP B C 1
ATOM 2485 O O . ASP B 1 148 ? 5.035 -0.213 13.906 1 92.69 148 ASP B O 1
ATOM 2489 N N . LEU B 1 149 ? 5.031 -1.338 11.953 1 93.31 149 LEU B N 1
ATOM 2490 C CA . LEU B 1 149 ? 3.598 -1.168 11.734 1 93.31 149 LEU B CA 1
ATOM 2491 C C . LEU B 1 149 ? 2.793 -1.849 12.836 1 93.31 149 LEU B C 1
ATOM 2493 O O . LEU B 1 149 ? 1.654 -1.461 13.109 1 93.31 149 LEU B O 1
ATOM 2497 N N . ASP B 1 150 ? 3.324 -2.799 13.484 1 87.5 150 ASP B N 1
ATOM 2498 C CA . ASP B 1 150 ? 2.613 -3.537 14.523 1 87.5 150 ASP B CA 1
ATOM 2499 C C . ASP B 1 150 ? 2.572 -2.744 15.828 1 87.5 150 ASP B C 1
ATOM 2501 O O . ASP B 1 150 ? 1.768 -3.041 16.719 1 87.5 150 ASP B O 1
ATOM 2505 N N . ALA B 1 151 ? 3.453 -1.785 15.977 1 91.62 151 ALA B N 1
ATOM 2506 C CA . ALA B 1 151 ? 3.57 -1.022 17.219 1 91.62 151 ALA B CA 1
ATOM 2507 C C . ALA B 1 151 ? 2.723 0.245 17.156 1 91.62 151 ALA B C 1
ATOM 2509 O O . ALA B 1 151 ? 2.66 0.999 18.141 1 91.62 151 ALA B O 1
ATOM 2510 N N . LEU B 1 152 ? 2.01 0.493 16.094 1 94.19 152 LEU B N 1
ATOM 2511 C CA . LEU B 1 152 ? 1.23 1.711 15.914 1 94.19 152 LEU B CA 1
ATOM 2512 C C . LEU B 1 152 ? -0.19 1.536 16.438 1 94.19 152 LEU B C 1
ATOM 2514 O O . LEU B 1 152 ? -0.64 0.409 16.656 1 94.19 152 LEU B O 1
ATOM 2518 N N . SER B 1 153 ? -0.784 2.721 16.75 1 92.06 153 SER B N 1
ATOM 2519 C CA . SER B 1 153 ? -2.225 2.768 16.984 1 92.06 153 SER B CA 1
ATOM 2520 C C . SER B 1 153 ? -2.965 3.279 15.75 1 92.06 153 SER B C 1
ATOM 2522 O O . SER B 1 153 ? -2.494 4.195 15.07 1 92.06 153 SER B O 1
ATOM 2524 N N . TYR B 1 154 ? -4.121 2.684 15.508 1 92.38 154 TYR B N 1
ATOM 2525 C CA . TYR B 1 154 ? -4.777 2.961 14.234 1 92.38 154 TYR B CA 1
ATOM 2526 C C . TYR B 1 154 ? -6.168 3.549 14.453 1 92.38 154 TYR B C 1
ATOM 2528 O O . TYR B 1 154 ? -6.824 3.246 15.453 1 92.38 154 TYR B O 1
ATOM 2536 N N . THR B 1 155 ? -6.551 4.391 13.547 1 91.12 155 THR B N 1
ATOM 2537 C CA . THR B 1 155 ? -7.938 4.797 13.352 1 91.12 155 THR B CA 1
ATOM 2538 C C . THR B 1 155 ? -8.461 4.297 12.008 1 91.12 155 THR B C 1
ATOM 2540 O O . THR B 1 155 ? -7.676 3.957 11.117 1 91.12 155 THR B O 1
ATOM 2543 N N . TYR B 1 156 ? -9.742 4.188 11.961 1 88.19 156 TYR B N 1
ATOM 2544 C CA . TYR B 1 156 ? -10.391 3.699 10.75 1 88.19 156 TYR B CA 1
ATOM 2545 C C . TYR B 1 156 ? -11.344 4.746 10.188 1 88.19 156 TYR B C 1
ATOM 2547 O O . TYR B 1 156 ? -12.055 5.418 10.938 1 88.19 156 TYR B O 1
ATOM 2555 N N . PHE B 1 157 ? -11.305 4.891 8.859 1 87.5 157 PHE B N 1
ATOM 2556 C CA . PHE B 1 157 ? -12.273 5.707 8.148 1 87.5 157 PHE B CA 1
ATOM 2557 C C . PHE B 1 157 ? -12.93 4.914 7.02 1 87.5 157 PHE B C 1
ATOM 2559 O O . PHE B 1 157 ? -12.234 4.352 6.168 1 87.5 157 PHE B O 1
ATOM 2566 N N . ASP B 1 158 ? -14.273 4.875 7.059 1 85.44 158 ASP B N 1
ATOM 2567 C CA . ASP B 1 158 ? -15.008 4.129 6.043 1 85.44 158 ASP B CA 1
ATOM 2568 C C . ASP B 1 158 ? -15.195 4.961 4.777 1 85.44 158 ASP B C 1
ATOM 2570 O O . ASP B 1 158 ? -16.328 5.27 4.391 1 85.44 158 ASP B O 1
ATOM 2574 N N . GLY B 1 159 ? -14.086 5.156 4.141 1 86.25 159 GLY B N 1
ATOM 2575 C CA . GLY B 1 159 ? -14.102 5.977 2.939 1 86.25 159 GLY B CA 1
ATOM 2576 C C . GLY B 1 159 ? -14.891 5.355 1.802 1 86.25 159 GLY B C 1
ATOM 2577 O O . GLY B 1 159 ? -15.477 6.07 0.986 1 86.25 159 GLY B O 1
ATOM 2578 N N . LYS B 1 160 ? -14.961 4.133 1.752 1 85.62 160 LYS B N 1
ATOM 2579 C CA . LYS B 1 160 ? -15.688 3.438 0.693 1 85.62 160 LYS B CA 1
ATOM 2580 C C . LYS B 1 160 ? -17.141 3.873 0.647 1 85.62 160 LYS B C 1
ATOM 2582 O O . LYS B 1 160 ? -17.719 4.035 -0.433 1 85.62 160 LYS B O 1
ATOM 2587 N N . ASN B 1 161 ? -17.672 4.094 1.807 1 82.38 161 ASN B N 1
ATOM 2588 C CA . ASN B 1 161 ? -19.094 4.379 1.849 1 82.38 161 ASN B CA 1
ATOM 2589 C C . ASN B 1 161 ? -19.375 5.852 2.145 1 82.38 161 ASN B C 1
ATOM 2591 O O . ASN B 1 161 ? -20.484 6.332 1.953 1 82.38 161 ASN B O 1
ATOM 2595 N N . LEU B 1 162 ? -18.359 6.578 2.59 1 75.81 162 LEU B N 1
ATOM 2596 C CA . LEU B 1 162 ? -18.641 7.93 3.072 1 75.81 162 LEU B CA 1
ATOM 2597 C C . LEU B 1 162 ? -18.078 8.977 2.115 1 75.81 162 LEU B C 1
ATOM 2599 O O . LEU B 1 162 ? -18.438 10.148 2.188 1 75.81 162 LEU B O 1
ATOM 2603 N N . ILE B 1 163 ? -17.219 8.555 1.237 1 73.88 163 ILE B N 1
ATOM 2604 C CA . ILE B 1 163 ? -16.703 9.539 0.291 1 73.88 163 ILE B CA 1
ATOM 2605 C C . ILE B 1 163 ? -16.812 8.992 -1.132 1 73.88 163 ILE B C 1
ATOM 2607 O O . ILE B 1 163 ? -16.828 7.773 -1.338 1 73.88 163 ILE B O 1
#

Radius of gyration: 20.0 Å; Cα contacts (8 Å, |Δi|>4): 734; chains: 2; bounding box: 41×61×48 Å

pLDDT: mean 85.96, std 14.92, range [34.53, 98.88]

InterPro domains:
  IPR006913 CENP-V/GFA domain [PF04828] (38-120)
  IPR006913 CENP-V/GFA domain [PS51891] (38-158)
  IPR011057 Mss4-like superfamily [SSF51316] (32-158)
  IPR052355 Centromere protein V-like [PTHR28620] (29-161)

Foldseek 3Di:
DPPPDPPDDDDADADAAADDPCVLVDPDDADPVAKDKFKFADDVPLKIKIAIDSHDPQVQAWEQEDADVCVVQVATWDKDQPVRMGIDDCNVVQWDWDADDVRQWTWIAGPPPGHTFKIFRDDCVVPNPPPSSNRIMIGGCVGTPPDDPRRHHYHYHHNRPPD/DPPPDPPDDDDADADAAADDPCVLVDPDDADPVAKDKFKFADDVPLKIKIAIDSHDPQVQAWEQEDADVCVVQVATWDKDQPVRMGIDDCNVVQWDWDADDVRQWTWIAGPPPGHTFKIFRDDCVVPNPPPSSNRIMIGGCVGTPPDDPRRHHYHYHHNRPPD

Nearest PDB structures (foldseek):
  3fac-assembly6_F  TM=8.471E-01  e=1.159E-07  Cereibacter sphaeroides 2.4.1
  1xa8-assembly1_A  TM=5.071E-01  e=1.369E-03  Paracoccus denitrificans
  1zxu-assembly1_A  TM=4.439E-01  e=1.464E+00  Arabidopsis thaliana
  3lpp-assembly4_D  TM=4.000E-01  e=8.494E+00  Homo sapiens
  3fac-assembly6_F  TM=8.470E-01  e=1.159E-07  Cereibacter sphaeroides 2.4.1